Protein AF-A0A2D9CK78-F1 (afdb_monomer)

Foldseek 3Di:
DDDDDDDDDDDDDDDDDPPDDDDDDDDDPPPVVVVVVVVCVVVPDCVVVVVVVPPQPPPDPVSLLVLQCVLVVDPLLLLLLLLQAPHKAWLLLSCVLDVDDSVVSVVSLVSCVVSLQWDWDDDPPIIIIHGDPDGDPVSVVSSVVSVVPVCPDPSSVVSNVVSVLSVVDDSVVSVVCVVVVHDPPPVGDDPDPPPPPPPPPDDDD

pLDDT: mean 72.99, std 23.53, range [28.08, 97.06]

Sequence (205 aa):
MGNLVVCFGRIYHESIYRVSIYLDLHSNFYQTRIYFAWVWNRVGLNAIFLFRKMRNQSNSPIDRLTHISNALGDPNRVRLLAACLDQERCVCQLVALIDLSNASISKHLGQLRDAGLLQSRREGRWVHYAIPEQPEPIVAQSLAFVRAHAMRDELIMQDRATLTNIDAIDPNDLARMQREGCCPDLRCCPPRPTNTPTVSQGEQS

Radius of gyration: 27.14 Å; Cα contacts (8 Å, |Δi|>4): 140; chains: 1; bounding box: 50×63×99 Å

Solvent-accessible surface area (backbone atoms only — not comparable to full-atom values): 13054 Å² total; per-residue (Å²): 141,84,84,87,80,82,84,87,77,88,81,84,83,83,82,77,94,75,85,80,81,85,75,94,76,83,92,73,98,74,62,65,71,58,49,56,53,48,54,50,64,73,57,66,70,57,54,67,59,53,53,62,71,68,68,79,78,64,91,44,74,65,53,51,51,51,44,40,50,61,41,54,73,36,72,68,42,44,49,55,51,60,67,20,69,87,44,70,40,41,60,62,54,54,36,71,71,42,98,50,54,69,68,57,52,52,53,46,53,47,45,31,33,76,49,53,61,30,37,80,47,79,56,91,93,44,50,31,34,24,57,48,93,80,52,55,72,71,47,46,52,50,53,49,51,46,58,73,53,50,68,74,36,69,67,50,49,51,50,54,59,51,44,60,63,52,69,74,49,55,70,69,59,53,50,46,30,71,72,72,73,48,68,92,54,76,88,77,50,80,75,79,82,74,87,65,79,81,76,74,81,73,86,79,133

Nearest PDB structures (foldseek):
  4ooi-assembly1_A  TM=8.510E-01  e=5.601E-05  Vibrio cholerae O1 biovar El Tor str. N16961
  7p6f-assembly2_CCC-2  TM=8.467E-01  e=5.930E-05  Streptomyces griseus
  4k2e-assembly1_B  TM=8.365E-01  e=8.347E-05  Vibrio cholerae O1 biovar El Tor str. N16961
  6o8o-assembly2_D  TM=8.349E-01  e=1.110E-04  Rhodobacter capsulatus
  7p6f-assembly1_BBB  TM=8.071E-01  e=8.837E-05  Streptomyces griseus

Mean predicted aligned error: 16.05 Å

Structure (mmCIF, N/CA/C/O backbone):
data_AF-A0A2D9CK78-F1
#
_entry.id   AF-A0A2D9CK78-F1
#
loop_
_atom_site.group_PDB
_atom_site.id
_atom_site.type_symbol
_atom_site.label_atom_id
_atom_site.label_alt_id
_atom_site.label_comp_id
_atom_site.label_asym_id
_atom_site.label_entity_id
_atom_site.label_seq_id
_atom_site.pdbx_PDB_ins_code
_atom_site.Cartn_x
_atom_site.Cartn_y
_atom_site.Cartn_z
_atom_site.occupancy
_atom_site.B_iso_or_equiv
_atom_site.auth_seq_id
_atom_site.auth_comp_id
_atom_site.auth_asym_id
_atom_site.auth_atom_id
_atom_site.pdbx_PDB_model_num
ATOM 1 N N . MET A 1 1 ? 1.642 -13.788 65.549 1.00 44.69 1 MET A N 1
ATOM 2 C CA . MET A 1 1 ? 1.427 -12.326 65.565 1.00 44.69 1 MET A CA 1
ATOM 3 C C . MET A 1 1 ? 2.704 -11.664 65.085 1.00 44.69 1 MET A C 1
ATOM 5 O O . MET A 1 1 ? 3.743 -11.905 65.679 1.00 44.69 1 MET A O 1
ATOM 9 N N . GLY A 1 2 ? 2.637 -10.918 63.987 1.00 35.88 2 GLY A N 1
ATOM 10 C CA . GLY A 1 2 ? 3.780 -10.238 63.375 1.00 35.88 2 GLY A CA 1
ATOM 11 C C . GLY A 1 2 ? 3.332 -9.643 62.045 1.00 35.88 2 GLY A C 1
ATOM 12 O O . GLY A 1 2 ? 3.207 -10.362 61.062 1.00 35.88 2 GLY A O 1
ATOM 13 N N . ASN A 1 3 ? 2.957 -8.367 62.075 1.00 33.91 3 ASN A N 1
ATOM 14 C CA . ASN A 1 3 ? 2.240 -7.670 61.010 1.00 33.91 3 ASN A CA 1
ATOM 15 C C . ASN A 1 3 ? 3.120 -7.428 59.775 1.00 33.91 3 ASN A C 1
ATOM 17 O O . ASN A 1 3 ? 4.232 -6.915 59.890 1.00 33.91 3 ASN A O 1
ATOM 21 N N . LEU A 1 4 ? 2.581 -7.732 58.591 1.00 29.88 4 LEU A N 1
ATOM 22 C CA . LEU A 1 4 ? 3.125 -7.299 57.307 1.00 29.88 4 LEU A CA 1
ATOM 23 C C . LEU A 1 4 ? 2.781 -5.814 57.121 1.00 29.88 4 LEU A C 1
ATOM 25 O O . LEU A 1 4 ? 1.633 -5.464 56.853 1.00 29.88 4 LEU A O 1
ATOM 29 N N . VAL A 1 5 ? 3.763 -4.933 57.294 1.00 41.81 5 VAL A N 1
ATOM 30 C CA . VAL A 1 5 ? 3.620 -3.506 56.985 1.00 41.81 5 VAL A CA 1
ATOM 31 C C . VAL A 1 5 ? 4.052 -3.296 55.536 1.00 41.81 5 VAL A C 1
ATOM 33 O O . VAL A 1 5 ? 5.235 -3.389 55.220 1.00 41.81 5 VAL A O 1
ATOM 36 N N . VAL A 1 6 ? 3.095 -3.030 54.643 1.00 36.72 6 VAL A N 1
ATOM 37 C CA . VAL A 1 6 ? 3.366 -2.630 53.253 1.00 36.72 6 VAL A CA 1
ATOM 38 C C . VAL A 1 6 ? 3.256 -1.109 53.166 1.00 36.72 6 VAL A C 1
ATOM 40 O O . VAL A 1 6 ? 2.159 -0.559 53.118 1.00 36.72 6 VAL A O 1
ATOM 43 N N . CYS A 1 7 ? 4.395 -0.417 53.152 1.00 33.41 7 CYS A N 1
ATOM 44 C CA . CYS A 1 7 ? 4.444 1.018 52.877 1.00 33.41 7 CYS A CA 1
ATOM 45 C C . CYS A 1 7 ? 4.415 1.256 51.359 1.00 33.41 7 CYS A C 1
ATOM 47 O O . CYS A 1 7 ? 5.403 1.011 50.670 1.00 33.41 7 CYS A O 1
ATOM 49 N N . PHE A 1 8 ? 3.296 1.764 50.835 1.00 42.31 8 PHE A N 1
ATOM 50 C CA . PHE A 1 8 ? 3.224 2.318 49.479 1.00 42.31 8 PHE A CA 1
ATOM 51 C C . PHE A 1 8 ? 3.699 3.776 49.493 1.00 42.31 8 PHE A C 1
ATOM 53 O O . PHE A 1 8 ? 2.957 4.679 49.875 1.00 42.31 8 PHE A O 1
ATOM 60 N N . GLY A 1 9 ? 4.935 4.011 49.057 1.00 28.08 9 GLY A N 1
ATOM 61 C CA . GLY A 1 9 ? 5.433 5.347 48.736 1.00 28.08 9 GLY A CA 1
ATOM 62 C C . GLY A 1 9 ? 5.243 5.657 47.251 1.00 28.08 9 GLY A C 1
ATOM 63 O O . GLY A 1 9 ? 5.844 5.008 46.400 1.00 28.08 9 GLY A O 1
ATOM 64 N N . ARG A 1 10 ? 4.420 6.663 46.932 1.00 39.16 10 ARG A N 1
ATOM 65 C CA . ARG A 1 10 ? 4.485 7.401 45.657 1.00 39.16 10 ARG A CA 1
ATOM 66 C C . ARG A 1 10 ? 5.703 8.329 45.700 1.00 39.16 10 ARG A C 1
ATOM 68 O O . ARG A 1 10 ? 5.861 9.000 46.712 1.00 39.16 10 ARG A O 1
ATOM 75 N N . ILE A 1 11 ? 6.457 8.437 44.599 1.00 37.91 11 ILE A N 1
ATOM 76 C CA . ILE A 1 11 ? 6.886 9.688 43.922 1.00 37.91 11 ILE A CA 1
ATOM 77 C C . ILE A 1 11 ? 7.999 9.384 42.893 1.00 37.91 11 ILE A C 1
ATOM 79 O O . ILE A 1 11 ? 9.024 8.805 43.220 1.00 37.91 11 ILE A O 1
ATOM 83 N N . TYR A 1 12 ? 7.699 9.776 41.651 1.00 35.53 12 TYR A N 1
ATOM 84 C CA . TYR A 1 12 ? 8.508 10.345 40.563 1.00 35.53 12 TYR A CA 1
ATOM 85 C C . TYR A 1 12 ? 9.974 9.944 40.289 1.00 35.53 12 TYR A C 1
ATOM 87 O O . TYR A 1 12 ? 10.861 10.077 41.118 1.00 35.53 12 TYR A O 1
ATOM 95 N N . HIS A 1 13 ? 10.181 9.743 38.981 1.00 31.95 13 HIS A N 1
ATOM 96 C CA . HIS A 1 13 ? 11.375 10.028 38.180 1.00 31.95 13 HIS A CA 1
ATOM 97 C C . HIS A 1 13 ? 12.507 8.988 38.147 1.00 31.95 13 HIS A C 1
ATOM 99 O O . HIS A 1 13 ? 13.172 8.711 39.132 1.00 31.95 13 HIS A O 1
ATOM 105 N N . GLU A 1 14 ? 12.721 8.521 36.915 1.00 40.44 14 GLU A N 1
ATOM 106 C CA . GLU A 1 14 ? 13.899 7.886 36.326 1.00 40.44 14 GLU A CA 1
ATOM 107 C C . GLU A 1 14 ? 14.537 6.630 36.937 1.00 40.44 14 GLU A C 1
ATOM 109 O O . GLU A 1 14 ? 14.833 6.506 38.115 1.00 40.44 14 GLU A O 1
ATOM 114 N N . SER A 1 15 ? 14.914 5.764 35.992 1.00 37.00 15 SER A N 1
ATOM 115 C CA . SER A 1 15 ? 15.980 4.772 36.088 1.00 37.00 15 SER A CA 1
ATOM 116 C C . SER A 1 15 ? 15.666 3.436 36.772 1.00 37.00 15 SER A C 1
ATOM 118 O O . SER 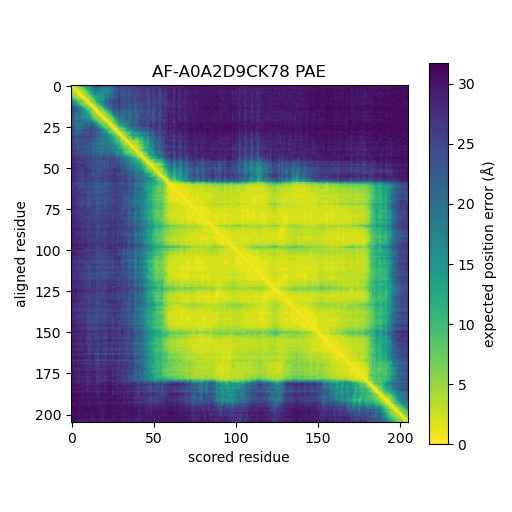A 1 15 ? 15.652 3.288 37.984 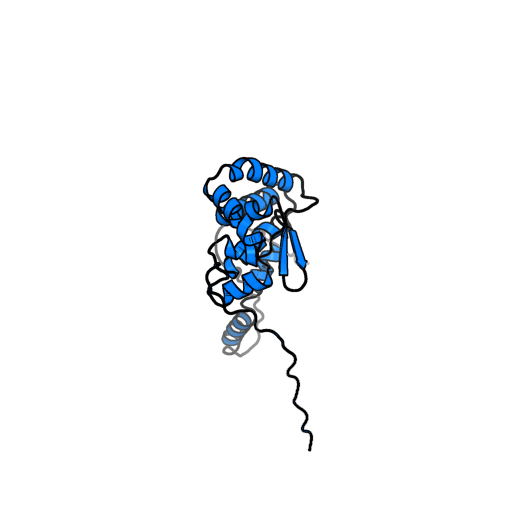1.00 37.00 15 SER A O 1
ATOM 120 N N . ILE A 1 16 ? 15.594 2.417 35.905 1.00 43.28 16 ILE A N 1
ATOM 121 C CA . ILE A 1 16 ? 16.167 1.078 36.106 1.00 43.28 16 ILE A CA 1
ATOM 122 C C . ILE A 1 16 ? 15.524 0.270 37.247 1.00 43.28 16 ILE A C 1
ATOM 124 O O . ILE A 1 16 ? 15.932 0.323 38.404 1.00 43.28 16 ILE A O 1
ATOM 128 N N . TYR A 1 17 ? 14.583 -0.607 36.884 1.00 37.78 17 TYR A N 1
ATOM 129 C CA . TYR A 1 17 ? 14.119 -1.693 37.749 1.00 37.78 17 TYR A CA 1
ATOM 130 C C . TYR A 1 17 ? 15.274 -2.660 38.057 1.00 37.78 17 TYR A C 1
ATOM 132 O O . TYR A 1 17 ? 15.515 -3.625 37.333 1.00 37.78 17 TYR A O 1
ATOM 140 N N . ARG A 1 18 ? 15.999 -2.406 39.148 1.00 39.84 18 ARG A N 1
ATOM 141 C CA . ARG A 1 18 ? 16.943 -3.343 39.758 1.00 39.84 18 ARG A CA 1
ATOM 142 C C . ARG A 1 18 ? 16.231 -4.041 40.916 1.00 39.84 18 ARG A C 1
ATOM 144 O O . ARG A 1 18 ? 16.306 -3.608 42.059 1.00 39.84 18 ARG A O 1
ATOM 151 N N . VAL A 1 19 ? 15.511 -5.119 40.614 1.00 35.38 19 VAL A N 1
ATOM 152 C CA . VAL A 1 19 ? 14.990 -6.029 41.643 1.00 35.38 19 VAL A CA 1
ATOM 153 C C . VAL A 1 19 ? 16.166 -6.880 42.129 1.00 35.38 19 VAL A C 1
ATOM 155 O O . VAL A 1 19 ? 16.512 -7.892 41.526 1.00 35.38 19 VAL A O 1
ATOM 158 N N . SER A 1 20 ? 16.841 -6.418 43.182 1.00 39.75 20 SER A N 1
ATOM 159 C CA . SER A 1 20 ? 17.871 -7.188 43.887 1.00 39.75 20 SER A CA 1
ATOM 160 C C . SER A 1 20 ? 17.192 -8.110 44.899 1.00 39.75 20 SER A C 1
ATOM 162 O O . SER A 1 20 ? 16.846 -7.685 45.996 1.00 39.75 20 SER A O 1
ATOM 164 N N . ILE A 1 21 ? 17.008 -9.378 44.529 1.00 40.50 21 ILE A N 1
ATOM 165 C CA . ILE A 1 21 ? 16.735 -10.456 45.486 1.00 40.50 21 ILE A CA 1
ATOM 166 C C . ILE A 1 21 ? 18.102 -10.932 45.986 1.00 40.50 21 ILE A C 1
ATOM 168 O O . ILE A 1 21 ? 18.854 -11.550 45.236 1.00 40.50 21 ILE A O 1
ATOM 172 N N . TYR A 1 22 ? 18.453 -10.582 47.225 1.00 41.72 22 TYR A N 1
ATOM 173 C CA . TYR A 1 22 ? 19.608 -11.148 47.920 1.00 41.72 22 TYR A CA 1
ATOM 174 C C . TYR A 1 22 ? 19.194 -12.484 48.543 1.00 41.72 22 TYR A C 1
ATOM 176 O O . TYR A 1 22 ? 18.374 -12.521 49.456 1.00 41.72 22 TYR A O 1
ATOM 184 N N . LEU A 1 23 ? 19.773 -13.571 48.043 1.00 36.69 23 LEU A N 1
ATOM 185 C CA . LEU A 1 23 ? 19.899 -14.833 48.761 1.00 36.69 23 LEU A CA 1
ATOM 186 C C . LEU A 1 23 ? 21.399 -15.110 48.861 1.00 36.69 23 LEU A C 1
ATOM 188 O O . LEU A 1 23 ? 22.060 -15.378 47.858 1.00 36.69 23 LEU A O 1
ATOM 192 N N . ASP A 1 24 ? 21.926 -14.947 50.071 1.00 37.41 24 ASP A N 1
ATOM 193 C CA . ASP A 1 24 ? 23.274 -15.356 50.448 1.00 37.41 24 ASP A CA 1
ATOM 194 C C . ASP A 1 24 ? 23.412 -16.872 50.297 1.00 37.41 24 ASP A C 1
ATOM 196 O O . ASP A 1 24 ? 22.644 -17.610 50.909 1.00 37.41 24 ASP A O 1
ATOM 200 N N . LEU A 1 25 ? 24.399 -17.322 49.515 1.00 38.19 25 LEU A N 1
ATOM 201 C CA . LEU A 1 25 ? 25.244 -18.487 49.811 1.00 38.19 25 LEU A CA 1
ATOM 202 C C . LEU A 1 25 ? 26.335 -18.653 48.736 1.00 38.19 25 LEU A C 1
ATOM 204 O O . LEU A 1 25 ? 26.071 -18.974 47.584 1.00 38.19 25 LEU A O 1
ATOM 208 N N . HIS A 1 26 ? 27.570 -18.413 49.178 1.00 40.50 26 HIS A N 1
ATOM 209 C CA . HIS A 1 26 ? 28.849 -18.970 48.727 1.00 40.50 26 HIS A CA 1
ATOM 210 C C . HIS A 1 26 ? 29.162 -19.132 47.217 1.00 40.50 26 HIS A C 1
ATOM 212 O O . HIS A 1 26 ? 28.724 -20.056 46.545 1.00 40.50 26 HIS A O 1
ATOM 218 N N . SER A 1 27 ? 30.164 -18.346 46.797 1.00 47.00 27 SER A N 1
ATOM 219 C CA . SER A 1 27 ? 31.264 -18.729 45.891 1.00 47.00 27 SER A CA 1
ATOM 220 C C . SER A 1 27 ? 30.942 -19.059 44.421 1.00 47.00 27 SER A C 1
ATOM 222 O O . SER A 1 27 ? 30.768 -20.217 44.060 1.00 47.00 27 SER A O 1
ATOM 224 N N . ASN A 1 28 ? 30.983 -18.041 43.545 1.00 38.78 28 ASN A N 1
ATOM 225 C CA . ASN A 1 28 ? 31.731 -18.055 42.267 1.00 38.78 28 ASN A CA 1
ATOM 226 C C . ASN A 1 28 ? 31.467 -16.771 41.455 1.00 38.78 28 ASN A C 1
ATOM 228 O O . ASN A 1 28 ? 30.535 -16.673 40.658 1.00 38.78 28 ASN A O 1
ATOM 232 N N . PHE A 1 29 ? 32.318 -15.762 41.647 1.00 50.78 29 PHE A N 1
ATOM 233 C CA . PHE A 1 29 ? 32.132 -14.392 41.147 1.00 50.78 29 PHE A CA 1
ATOM 234 C C . PHE A 1 29 ? 32.611 -14.152 39.693 1.00 50.78 29 PHE A C 1
ATOM 236 O O . PHE A 1 29 ? 32.761 -13.008 39.273 1.00 50.78 29 PHE A O 1
ATOM 243 N N . TYR A 1 30 ? 32.824 -15.201 38.886 1.00 48.62 30 TYR A N 1
ATOM 244 C CA . TYR A 1 30 ? 33.338 -15.059 37.507 1.00 48.62 30 TYR A CA 1
ATOM 245 C C . TYR A 1 30 ? 32.461 -15.677 36.403 1.00 48.62 30 TYR A C 1
ATOM 247 O O . TYR A 1 30 ? 32.689 -15.399 35.227 1.00 48.62 30 TYR A O 1
ATOM 255 N N . GLN A 1 31 ? 31.413 -16.442 36.736 1.00 43.75 31 GLN A N 1
ATOM 256 C CA . GLN A 1 31 ? 30.555 -17.100 35.733 1.00 43.75 31 GLN A CA 1
ATOM 257 C C . GLN A 1 31 ? 29.291 -16.311 35.343 1.00 43.75 31 GLN A C 1
ATOM 259 O O . GLN A 1 31 ? 28.743 -16.521 34.262 1.00 43.75 31 GLN A O 1
ATOM 264 N N . THR A 1 32 ? 28.843 -15.347 36.149 1.00 44.47 32 THR A N 1
ATOM 265 C CA . THR A 1 32 ? 27.569 -14.634 35.922 1.00 44.47 32 THR A CA 1
ATOM 266 C C . THR A 1 32 ? 27.640 -13.497 34.896 1.00 44.47 32 THR A C 1
ATOM 268 O O . THR A 1 32 ? 26.636 -13.207 34.246 1.00 44.47 32 THR A O 1
ATOM 271 N N . ARG A 1 33 ? 28.811 -12.882 34.661 1.00 46.44 33 ARG A N 1
ATOM 272 C CA . ARG A 1 33 ? 28.963 -11.797 33.660 1.00 46.44 33 ARG A CA 1
ATOM 273 C C . ARG A 1 33 ? 28.955 -12.292 32.212 1.00 46.44 33 ARG A C 1
ATOM 275 O O . ARG A 1 33 ? 28.469 -11.585 31.335 1.00 46.44 33 ARG A O 1
ATOM 282 N N . ILE A 1 34 ? 29.455 -13.501 31.964 1.00 51.28 34 ILE A N 1
ATOM 283 C CA . ILE A 1 34 ? 29.533 -14.080 30.613 1.00 51.28 34 ILE A CA 1
ATOM 284 C C . ILE A 1 34 ? 28.183 -14.700 30.224 1.00 51.28 34 ILE A C 1
ATOM 286 O O . ILE A 1 34 ? 27.747 -14.568 29.082 1.00 51.28 34 ILE A O 1
ATOM 290 N N . TYR A 1 35 ? 27.462 -15.282 31.189 1.00 48.75 35 TYR A N 1
ATOM 291 C CA . TYR A 1 35 ? 26.144 -15.868 30.944 1.00 48.75 35 TYR A CA 1
ATOM 292 C C . TYR A 1 35 ? 25.082 -14.813 30.605 1.00 48.75 35 TYR A C 1
ATOM 294 O O . TYR A 1 35 ? 24.294 -15.022 29.689 1.00 48.75 35 TYR A O 1
ATOM 302 N N . PHE A 1 36 ? 25.090 -13.645 31.257 1.00 45.78 36 PHE A N 1
ATOM 303 C CA . PHE A 1 36 ? 24.137 -12.572 30.935 1.00 45.78 36 PHE A CA 1
ATOM 304 C C . PHE A 1 36 ? 24.376 -11.968 29.541 1.00 45.78 36 PHE A C 1
ATOM 306 O O . PHE A 1 36 ? 23.416 -11.715 28.817 1.00 45.78 36 PHE A O 1
ATOM 313 N N . ALA A 1 37 ? 25.639 -11.811 29.123 1.00 50.69 37 ALA A N 1
ATOM 314 C CA . ALA A 1 37 ? 25.983 -11.370 27.770 1.00 50.69 37 ALA A CA 1
ATOM 315 C C . ALA A 1 37 ? 25.618 -12.421 26.705 1.00 50.69 37 ALA A C 1
ATOM 317 O O . ALA A 1 37 ? 25.104 -12.068 25.646 1.00 50.69 37 ALA A O 1
ATOM 318 N N . TRP A 1 38 ? 25.819 -13.713 26.987 1.00 46.38 38 TRP A N 1
ATOM 319 C CA . TRP A 1 38 ? 25.482 -14.801 26.064 1.00 46.38 38 TRP A CA 1
ATOM 320 C C . TRP A 1 38 ? 23.969 -15.034 25.944 1.00 46.38 38 TRP A C 1
ATOM 322 O O . TRP A 1 38 ? 23.465 -15.242 24.842 1.00 46.38 38 TRP A O 1
ATOM 332 N N . VAL A 1 39 ? 23.219 -14.919 27.044 1.00 50.81 39 VAL A N 1
ATOM 333 C CA . VAL A 1 39 ? 21.749 -15.001 27.033 1.00 50.81 39 VAL A CA 1
ATOM 334 C C . VAL A 1 39 ? 21.139 -13.807 26.293 1.00 50.81 39 VAL A C 1
ATOM 336 O O . VAL A 1 39 ? 20.226 -13.997 25.495 1.00 50.81 39 VAL A O 1
ATOM 339 N N . TRP A 1 40 ? 21.673 -12.591 26.446 1.00 41.75 40 TRP A N 1
ATOM 340 C CA . TRP A 1 40 ? 21.193 -11.446 25.660 1.00 41.75 40 TRP A CA 1
ATOM 341 C C . TRP A 1 40 ? 21.586 -11.515 24.176 1.00 41.75 40 TRP A C 1
ATOM 343 O O . TRP A 1 40 ? 20.790 -11.133 23.321 1.00 41.75 40 TRP A O 1
ATOM 353 N N . ASN A 1 41 ? 22.760 -12.065 23.844 1.00 42.69 41 ASN A N 1
ATOM 354 C CA . ASN A 1 41 ? 23.196 -12.248 22.453 1.00 42.69 41 ASN A CA 1
ATOM 355 C C . ASN A 1 41 ? 22.418 -13.381 21.743 1.00 42.69 41 ASN A C 1
ATOM 357 O O . ASN A 1 41 ? 22.146 -13.296 20.551 1.00 42.69 41 ASN A O 1
ATOM 361 N N . ARG A 1 42 ? 21.950 -14.404 22.477 1.00 44.91 42 ARG A N 1
ATOM 362 C CA . ARG A 1 42 ? 21.195 -15.541 21.911 1.00 44.91 42 ARG A CA 1
ATOM 363 C C . ARG A 1 42 ? 19.672 -15.342 21.851 1.00 44.91 42 ARG A C 1
ATOM 365 O O . ARG A 1 42 ? 18.996 -16.088 21.147 1.00 44.91 42 ARG A O 1
ATOM 372 N N . VAL A 1 43 ? 19.127 -14.332 22.537 1.00 48.72 43 VAL A N 1
ATOM 373 C CA . VAL A 1 43 ? 17.687 -13.971 22.504 1.00 48.72 43 VAL A CA 1
ATOM 374 C C . VAL A 1 43 ? 17.448 -12.613 21.798 1.00 48.72 43 VAL A C 1
ATOM 376 O O . VAL A 1 43 ? 16.312 -12.174 21.589 1.00 48.72 43 VAL A O 1
ATOM 379 N N . GLY A 1 44 ? 18.522 -11.953 21.357 1.00 53.09 44 GLY A N 1
ATOM 380 C CA . GLY A 1 44 ? 18.512 -10.661 20.676 1.00 53.09 44 GLY A CA 1
ATOM 381 C C . GLY A 1 44 ? 18.197 -10.761 19.185 1.00 53.09 44 GLY A C 1
ATOM 382 O O . GLY A 1 44 ? 19.094 -10.968 18.383 1.00 53.09 44 GLY A O 1
ATOM 383 N N . LEU A 1 45 ? 16.913 -10.604 18.839 1.00 48.06 45 LEU A N 1
ATOM 384 C CA . LEU A 1 45 ? 16.371 -9.959 17.616 1.00 48.06 45 LEU A CA 1
ATOM 385 C C . LEU A 1 45 ? 14.851 -10.172 17.512 1.00 48.06 45 LEU A C 1
ATOM 387 O O . LEU A 1 45 ? 14.142 -9.340 16.950 1.00 48.06 45 LEU A O 1
ATOM 391 N N . ASN A 1 46 ? 14.320 -11.221 18.148 1.00 44.22 46 ASN A N 1
ATOM 392 C CA . ASN A 1 46 ? 12.879 -11.481 18.175 1.00 44.22 46 ASN A CA 1
ATOM 393 C C . ASN A 1 46 ? 12.137 -10.717 19.278 1.00 44.22 46 ASN A C 1
ATOM 395 O O . ASN A 1 46 ? 10.941 -10.482 19.140 1.00 44.22 46 ASN A O 1
ATOM 399 N N . ALA A 1 47 ? 12.815 -10.273 20.343 1.00 42.09 47 ALA A N 1
ATOM 400 C CA . ALA A 1 47 ? 12.165 -9.590 21.464 1.00 42.09 47 ALA A CA 1
ATOM 401 C C . ALA A 1 47 ? 11.558 -8.227 21.077 1.00 42.09 47 ALA A C 1
ATOM 403 O O . ALA A 1 47 ? 10.459 -7.923 21.521 1.00 42.09 47 ALA A O 1
ATOM 404 N N . ILE A 1 48 ? 12.191 -7.445 20.189 1.00 49.88 48 ILE A N 1
ATOM 405 C CA . ILE A 1 48 ? 11.628 -6.173 19.677 1.00 49.88 48 ILE A CA 1
ATOM 406 C C . ILE A 1 48 ? 10.378 -6.435 18.820 1.00 49.88 48 ILE A C 1
ATOM 408 O O . ILE A 1 48 ? 9.387 -5.705 18.900 1.00 49.88 48 ILE A O 1
ATOM 412 N N . PHE A 1 49 ? 10.405 -7.501 18.017 1.00 41.97 49 PHE A N 1
ATOM 413 C CA . PHE A 1 49 ? 9.293 -7.894 17.153 1.00 41.97 49 PHE A CA 1
ATOM 414 C C . PHE A 1 49 ? 8.120 -8.480 17.962 1.00 41.97 49 PHE A C 1
ATOM 416 O O . PHE A 1 49 ? 6.961 -8.154 17.706 1.00 41.97 49 PHE A O 1
ATOM 423 N N . LEU A 1 50 ? 8.423 -9.256 19.006 1.00 39.34 50 LEU A N 1
ATOM 424 C CA . LEU A 1 50 ? 7.454 -9.789 19.965 1.00 39.34 50 LEU A CA 1
ATOM 425 C C . LEU A 1 50 ? 6.856 -8.687 20.856 1.00 39.34 50 LEU A C 1
ATOM 427 O O . LEU A 1 50 ? 5.650 -8.693 21.087 1.00 39.34 50 LEU A O 1
ATOM 431 N N . PHE A 1 51 ? 7.634 -7.678 21.267 1.00 40.81 51 PHE A N 1
ATOM 432 C CA . PHE A 1 51 ? 7.107 -6.540 22.035 1.00 40.81 51 PHE A CA 1
ATOM 433 C C . PHE A 1 51 ? 6.190 -5.631 21.209 1.00 40.81 51 PHE A C 1
ATOM 435 O O . PHE A 1 51 ? 5.260 -5.035 21.752 1.00 40.81 51 PHE A O 1
ATOM 442 N N . ARG A 1 52 ? 6.416 -5.515 19.891 1.00 49.03 52 ARG A N 1
ATOM 443 C CA . ARG A 1 52 ? 5.527 -4.739 19.010 1.00 49.03 52 ARG A CA 1
ATOM 444 C C . ARG A 1 52 ? 4.159 -5.401 18.851 1.00 49.03 52 ARG A C 1
ATOM 446 O O . ARG A 1 52 ? 3.156 -4.698 18.827 1.00 49.03 52 ARG A O 1
ATOM 453 N N . LYS A 1 53 ? 4.115 -6.736 18.823 1.00 42.59 53 LYS A N 1
ATOM 454 C CA . LYS A 1 53 ? 2.872 -7.510 18.699 1.00 42.59 53 LYS A CA 1
ATOM 455 C C . LYS A 1 53 ? 2.011 -7.496 19.973 1.00 42.59 53 LYS A C 1
ATOM 457 O O . LYS A 1 53 ? 0.803 -7.664 19.873 1.00 42.59 53 LYS A O 1
ATOM 462 N N . MET A 1 54 ? 2.599 -7.251 21.149 1.00 39.88 54 MET A N 1
ATOM 463 C CA . MET A 1 54 ? 1.877 -7.249 22.436 1.00 39.88 54 MET A CA 1
ATOM 464 C C . MET A 1 54 ? 1.361 -5.873 22.897 1.00 39.88 54 MET A C 1
ATOM 466 O O . MET A 1 54 ? 0.650 -5.807 23.893 1.00 39.88 54 MET A O 1
ATOM 470 N N . ARG A 1 55 ? 1.685 -4.767 22.208 1.00 47.94 55 ARG A N 1
ATOM 471 C CA . ARG A 1 55 ? 1.350 -3.404 22.677 1.00 47.94 55 ARG A CA 1
ATOM 472 C C . ARG A 1 55 ? 0.003 -2.834 22.223 1.00 47.94 55 ARG A C 1
ATOM 474 O O . ARG A 1 55 ? -0.312 -1.721 22.621 1.00 47.94 55 ARG A O 1
ATOM 481 N N . ASN A 1 56 ? -0.776 -3.546 21.413 1.00 55.31 56 ASN A N 1
ATOM 482 C CA . ASN A 1 56 ? -1.935 -2.954 20.732 1.00 55.31 56 ASN A CA 1
ATOM 483 C C . ASN A 1 56 ? -3.270 -3.628 21.085 1.00 55.31 56 ASN A C 1
ATOM 485 O O . ASN A 1 56 ? -4.077 -3.916 20.208 1.00 55.31 56 ASN A O 1
ATOM 489 N N . GLN A 1 57 ? -3.483 -3.910 22.374 1.00 53.03 57 GLN A N 1
ATOM 490 C CA . GLN A 1 57 ? -4.766 -4.407 22.893 1.00 53.03 57 GLN A CA 1
ATOM 491 C C . GLN A 1 57 ? -5.362 -3.508 23.981 1.00 53.03 57 GLN A C 1
ATOM 493 O O . GLN A 1 57 ? -5.998 -3.988 24.916 1.00 53.03 57 GLN A O 1
ATOM 498 N N . SER A 1 58 ? -5.195 -2.193 23.880 1.00 56.22 58 SER A N 1
ATOM 499 C CA . SER A 1 58 ? -6.155 -1.301 24.522 1.00 56.22 58 SER A CA 1
ATOM 500 C C . SER A 1 58 ? -7.272 -1.015 23.517 1.00 56.22 58 SER A C 1
ATOM 502 O O . SER A 1 58 ? -7.089 -0.323 22.521 1.00 56.22 58 SER A O 1
ATOM 504 N N . ASN A 1 59 ? -8.460 -1.566 23.775 1.00 67.50 59 ASN A N 1
ATOM 505 C CA . ASN A 1 59 ? -9.677 -1.316 22.990 1.00 67.50 59 ASN A CA 1
ATOM 506 C C . ASN A 1 59 ? -10.233 0.108 23.207 1.00 67.50 59 ASN A C 1
ATOM 508 O O . ASN A 1 59 ? -11.433 0.336 23.059 1.00 67.50 59 ASN A O 1
ATOM 512 N N . SER A 1 60 ? -9.399 1.068 23.623 1.00 86.19 60 SER A N 1
ATOM 513 C CA . SER A 1 60 ? -9.864 2.431 23.835 1.00 86.19 60 SER A CA 1
ATOM 514 C C . SER A 1 60 ? -10.036 3.127 22.475 1.00 86.19 60 SER A C 1
ATOM 516 O O . SER A 1 60 ? -9.194 2.966 21.583 1.00 86.19 60 SER A O 1
ATOM 518 N N . PRO A 1 61 ? -11.100 3.929 22.286 1.00 87.00 61 PRO A N 1
ATOM 519 C CA . PRO A 1 61 ? -11.288 4.689 21.051 1.00 87.00 61 PRO A CA 1
ATOM 520 C C . PRO A 1 61 ? -10.105 5.612 20.714 1.00 87.00 61 PRO A C 1
ATOM 522 O O . PRO A 1 61 ? -9.776 5.798 19.542 1.00 87.00 61 PRO A O 1
ATOM 525 N N . ILE A 1 62 ? -9.434 6.159 21.735 1.00 89.62 62 ILE A N 1
ATOM 526 C CA . ILE A 1 62 ? -8.290 7.070 21.578 1.00 89.62 62 ILE A CA 1
ATOM 527 C C . ILE A 1 62 ? -7.063 6.322 21.052 1.00 89.62 62 ILE A C 1
ATOM 529 O O . ILE A 1 62 ? -6.386 6.816 20.148 1.00 89.62 62 ILE A O 1
ATOM 533 N N . ASP A 1 63 ? -6.791 5.122 21.563 1.00 89.88 63 ASP A N 1
ATOM 534 C CA . ASP A 1 63 ? -5.658 4.318 21.097 1.00 89.88 63 ASP A CA 1
ATOM 535 C C . ASP A 1 63 ? -5.870 3.865 19.655 1.00 89.88 63 ASP A C 1
ATOM 537 O O . ASP A 1 63 ? -4.941 3.913 18.844 1.00 89.88 63 ASP A O 1
ATOM 541 N N . ARG A 1 64 ? -7.112 3.512 19.295 1.00 90.69 64 ARG A N 1
ATOM 542 C CA . ARG A 1 64 ? -7.458 3.145 17.919 1.00 90.69 64 ARG A CA 1
ATOM 543 C C . ARG A 1 64 ? -7.239 4.304 16.949 1.00 90.69 64 ARG A C 1
ATOM 545 O O . ARG A 1 64 ? -6.586 4.115 15.922 1.00 90.69 64 ARG A O 1
ATOM 552 N N . LEU A 1 65 ? -7.724 5.498 17.295 1.00 92.31 65 LEU A N 1
ATOM 553 C CA . LEU A 1 65 ? -7.501 6.712 16.508 1.00 92.31 65 LEU A CA 1
ATOM 554 C C . LEU A 1 65 ? -6.006 7.023 16.381 1.00 92.31 65 LEU A C 1
ATOM 556 O O . LEU A 1 65 ? -5.513 7.253 15.282 1.00 92.31 65 LEU A O 1
ATOM 560 N N . THR A 1 66 ? -5.271 6.970 17.491 1.00 93.50 66 THR A N 1
ATOM 561 C CA . THR A 1 66 ? -3.822 7.214 17.516 1.00 93.50 66 THR A CA 1
ATOM 562 C C . THR A 1 66 ? -3.083 6.236 16.608 1.00 93.50 66 THR A C 1
ATOM 564 O O . THR A 1 66 ? -2.189 6.627 15.859 1.00 93.50 66 THR A O 1
ATOM 567 N N . HIS A 1 67 ? -3.473 4.963 16.625 1.00 92.56 67 HIS A N 1
ATOM 568 C CA . HIS A 1 67 ? -2.849 3.940 15.801 1.00 92.56 67 HIS A CA 1
ATOM 569 C C . HIS A 1 67 ? -3.080 4.172 14.299 1.00 92.56 67 HIS A C 1
ATOM 571 O O . HIS A 1 67 ? -2.139 4.058 13.511 1.00 92.56 67 HIS A O 1
ATOM 577 N N . ILE A 1 68 ? -4.301 4.544 13.901 1.00 95.25 68 ILE A N 1
ATOM 578 C CA . ILE A 1 68 ? -4.630 4.883 12.507 1.00 95.25 68 ILE A CA 1
ATOM 579 C C . ILE A 1 68 ? -3.889 6.150 12.071 1.00 95.25 68 ILE A C 1
ATOM 581 O O . ILE A 1 68 ? -3.231 6.146 11.032 1.00 95.25 68 ILE A O 1
ATOM 585 N N . SER A 1 69 ? -3.917 7.206 12.884 1.00 95.12 69 SER A N 1
ATOM 586 C CA . SER A 1 69 ? -3.220 8.463 12.594 1.00 95.12 69 SER A CA 1
ATOM 587 C C . SER A 1 69 ? -1.713 8.257 12.440 1.00 95.12 69 SER A C 1
ATOM 589 O O . SER A 1 69 ? -1.114 8.755 11.490 1.00 95.12 69 SER A O 1
ATOM 591 N N . ASN A 1 70 ? -1.093 7.445 13.301 1.00 94.94 70 ASN A N 1
ATOM 592 C CA . ASN A 1 70 ? 0.321 7.087 13.172 1.00 94.94 70 ASN A CA 1
ATOM 593 C C . ASN A 1 70 ? 0.606 6.313 11.876 1.00 94.94 70 ASN A C 1
ATOM 595 O O . ASN A 1 70 ? 1.638 6.529 11.234 1.00 94.94 70 ASN A O 1
ATOM 599 N N . ALA A 1 71 ? -0.301 5.426 11.460 1.00 95.81 71 ALA A N 1
ATOM 600 C CA . ALA A 1 71 ? -0.176 4.714 10.193 1.00 95.81 71 ALA A CA 1
ATOM 601 C C . ALA A 1 71 ? -0.324 5.650 8.980 1.00 95.81 71 ALA A C 1
ATOM 603 O O . ALA A 1 71 ? 0.370 5.447 7.988 1.00 95.81 71 ALA A O 1
ATOM 604 N N . LEU A 1 72 ? -1.137 6.703 9.069 1.00 96.19 72 LEU A N 1
ATOM 605 C CA . LEU A 1 72 ? -1.316 7.696 8.002 1.00 96.19 72 LEU A CA 1
ATOM 606 C C . LEU A 1 72 ? -0.280 8.833 8.018 1.00 96.19 72 LEU A C 1
ATOM 608 O O . LEU A 1 72 ? -0.132 9.529 7.021 1.00 96.19 72 LEU A O 1
ATOM 612 N N . GLY A 1 73 ? 0.468 9.013 9.108 1.00 95.44 73 GLY A N 1
ATOM 613 C CA . GLY A 1 73 ? 1.432 10.108 9.290 1.00 95.44 73 GLY A CA 1
ATOM 614 C C . GLY A 1 73 ? 2.723 10.026 8.461 1.00 95.44 73 GLY A C 1
ATOM 615 O O . GLY A 1 73 ? 3.751 10.529 8.899 1.00 95.44 73 GLY A O 1
ATOM 616 N N . ASP A 1 74 ? 2.717 9.351 7.313 1.00 95.25 74 ASP A N 1
ATOM 617 C CA . ASP A 1 74 ? 3.874 9.233 6.419 1.00 95.25 74 ASP A CA 1
ATOM 618 C C . ASP A 1 74 ? 3.434 9.250 4.958 1.00 95.25 74 ASP A C 1
ATOM 620 O O . ASP A 1 74 ? 2.508 8.519 4.588 1.00 95.25 74 ASP A O 1
ATOM 624 N N . PRO A 1 75 ? 4.114 10.041 4.116 1.00 94.44 75 PRO A N 1
ATOM 625 C CA . PRO A 1 75 ? 3.700 10.242 2.736 1.00 94.44 75 PRO A CA 1
ATOM 626 C C . PRO A 1 75 ? 3.755 8.948 1.919 1.00 94.44 75 PRO A C 1
ATOM 628 O O . PRO A 1 75 ? 2.839 8.674 1.149 1.00 94.44 75 PRO A O 1
ATOM 631 N N . ASN A 1 76 ? 4.766 8.097 2.119 1.00 94.81 76 ASN A N 1
ATOM 632 C CA . ASN A 1 76 ? 4.876 6.837 1.385 1.00 94.81 76 ASN A CA 1
ATOM 633 C C . ASN A 1 76 ? 3.789 5.849 1.813 1.00 94.81 76 ASN A C 1
ATOM 635 O O . ASN A 1 76 ? 3.269 5.116 0.976 1.00 94.81 76 ASN A O 1
ATOM 639 N N . ARG A 1 77 ? 3.385 5.849 3.091 1.00 96.06 77 ARG A N 1
ATO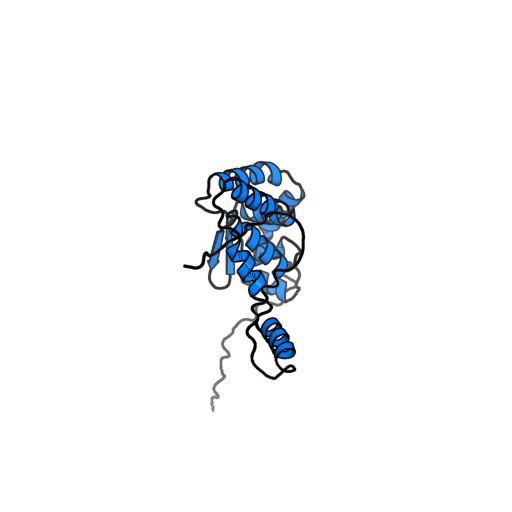M 640 C CA . ARG A 1 77 ? 2.243 5.038 3.549 1.00 96.06 77 ARG A CA 1
ATOM 641 C C . ARG A 1 77 ? 0.927 5.497 2.932 1.00 96.06 77 ARG A C 1
ATOM 643 O O . ARG A 1 77 ? 0.138 4.648 2.528 1.00 96.06 77 ARG A O 1
ATOM 650 N N . VAL A 1 78 ? 0.710 6.805 2.807 1.00 96.00 78 VAL A N 1
ATOM 651 C CA . VAL A 1 78 ? -0.478 7.345 2.126 1.00 96.00 78 VAL A CA 1
ATOM 652 C C . VAL A 1 78 ? -0.462 6.994 0.637 1.00 96.00 78 VAL A C 1
ATOM 654 O O . VAL A 1 78 ? -1.486 6.553 0.126 1.00 96.00 78 VAL A O 1
ATOM 657 N N . ARG A 1 79 ? 0.692 7.085 -0.038 1.00 95.38 79 ARG A N 1
ATOM 658 C CA . ARG A 1 79 ? 0.854 6.658 -1.442 1.00 95.38 79 ARG A CA 1
ATOM 659 C C . ARG A 1 79 ? 0.557 5.168 -1.634 1.00 95.38 79 ARG A C 1
ATOM 661 O O . ARG A 1 79 ? -0.235 4.812 -2.501 1.00 95.38 79 ARG A O 1
ATOM 668 N N . LEU A 1 80 ? 1.116 4.300 -0.785 1.00 96.12 80 LEU A N 1
ATOM 669 C CA . LEU A 1 80 ? 0.837 2.855 -0.801 1.00 96.12 80 LEU A CA 1
ATOM 670 C C . LEU A 1 80 ? -0.641 2.551 -0.559 1.00 96.12 80 LEU A C 1
ATOM 672 O O . LEU A 1 80 ? -1.219 1.704 -1.232 1.00 96.12 80 LEU A O 1
ATOM 676 N N . LEU A 1 81 ? -1.258 3.239 0.402 1.00 96.56 81 LEU A N 1
ATOM 677 C CA . LEU A 1 81 ? -2.678 3.079 0.677 1.00 96.56 81 LEU A CA 1
ATOM 678 C C . LEU A 1 81 ? -3.518 3.523 -0.526 1.00 96.56 81 LEU A C 1
ATOM 680 O O . LEU A 1 81 ? -4.435 2.808 -0.919 1.00 96.56 81 LEU A O 1
ATOM 684 N N . ALA A 1 82 ? -3.173 4.659 -1.138 1.00 95.38 82 ALA A N 1
ATOM 685 C CA . ALA A 1 82 ? -3.851 5.185 -2.315 1.00 95.38 82 ALA A CA 1
ATOM 686 C C . ALA A 1 82 ? -3.724 4.261 -3.536 1.00 95.38 82 ALA A C 1
ATOM 688 O O . ALA A 1 82 ? -4.687 4.125 -4.291 1.00 95.38 82 ALA A O 1
ATOM 689 N N . ALA A 1 83 ? -2.584 3.584 -3.692 1.00 94.81 83 ALA A N 1
ATOM 690 C CA . ALA A 1 83 ? -2.367 2.574 -4.724 1.00 94.81 83 ALA A CA 1
ATOM 691 C C . ALA A 1 83 ? -3.301 1.358 -4.580 1.00 94.81 83 ALA A C 1
ATOM 693 O O . ALA A 1 83 ? -3.715 0.783 -5.582 1.00 94.81 83 ALA A O 1
ATOM 694 N N . CYS A 1 84 ? -3.668 0.994 -3.348 1.00 95.62 84 CYS A N 1
ATOM 695 C CA . CYS A 1 84 ? -4.537 -0.149 -3.055 1.00 95.62 84 CYS A CA 1
ATOM 696 C C . CYS A 1 84 ? -6.030 0.209 -2.944 1.00 95.62 84 CYS A C 1
ATOM 698 O O . CYS A 1 84 ? -6.839 -0.681 -2.689 1.00 95.62 84 CYS A O 1
ATOM 700 N N . LEU A 1 85 ? -6.419 1.487 -3.080 1.00 93.00 85 LEU A N 1
ATOM 701 C CA . LEU A 1 85 ? -7.804 1.925 -2.839 1.00 93.00 85 LEU A CA 1
ATOM 702 C C . LEU A 1 85 ? -8.818 1.337 -3.829 1.00 93.00 85 LEU A C 1
ATOM 704 O O . LEU A 1 85 ? -9.975 1.155 -3.450 1.00 93.00 85 LEU A O 1
ATOM 708 N N . ASP A 1 86 ? -8.407 1.082 -5.070 1.00 86.56 86 ASP A N 1
ATOM 709 C CA . ASP A 1 86 ? -9.316 0.653 -6.143 1.00 86.56 86 ASP A CA 1
ATOM 710 C C . ASP A 1 86 ? -9.152 -0.820 -6.518 1.00 86.56 86 ASP A C 1
ATOM 712 O O . ASP A 1 86 ? -10.064 -1.418 -7.083 1.00 86.56 86 ASP A O 1
ATOM 716 N N . GLN A 1 87 ? -7.995 -1.408 -6.220 1.00 91.19 87 GLN A N 1
ATOM 717 C CA . GLN A 1 87 ? -7.682 -2.789 -6.565 1.00 91.19 87 GLN A CA 1
ATOM 718 C C . GLN A 1 87 ? -6.619 -3.363 -5.631 1.00 91.19 87 GLN A C 1
ATOM 720 O O . GLN A 1 87 ? -5.793 -2.635 -5.077 1.00 91.19 87 GLN A O 1
ATOM 725 N N . GLU A 1 88 ? -6.647 -4.684 -5.460 1.00 94.56 88 GLU A N 1
ATOM 726 C CA . GLU A 1 88 ? -5.620 -5.380 -4.695 1.00 94.56 88 GLU A CA 1
ATOM 727 C C . GLU A 1 88 ? -4.295 -5.408 -5.463 1.00 94.56 88 GLU A C 1
ATOM 729 O O . GLU A 1 88 ? -4.284 -5.608 -6.675 1.00 94.56 88 GLU A O 1
ATOM 734 N N . ARG A 1 89 ? -3.168 -5.233 -4.765 1.00 94.94 89 ARG A N 1
ATOM 735 C CA . ARG A 1 89 ? -1.837 -5.167 -5.390 1.00 94.94 89 ARG A CA 1
ATOM 736 C C . ARG A 1 89 ? -0.815 -6.049 -4.708 1.00 94.94 89 ARG A C 1
ATOM 738 O O . ARG A 1 89 ? -0.787 -6.149 -3.480 1.00 94.94 89 ARG A O 1
ATOM 745 N N . CYS A 1 90 ? 0.056 -6.674 -5.499 1.00 94.06 90 CYS A N 1
ATOM 746 C CA . CYS A 1 90 ? 1.183 -7.426 -4.966 1.00 94.06 90 CYS A CA 1
ATOM 747 C C . CYS A 1 90 ? 2.256 -6.486 -4.410 1.00 94.06 90 CYS A C 1
ATOM 749 O O . CYS A 1 90 ? 2.442 -5.361 -4.876 1.00 94.06 90 CYS A O 1
ATOM 751 N N . VAL A 1 91 ? 3.051 -6.995 -3.466 1.00 92.69 91 VAL A N 1
ATOM 752 C CA . VAL A 1 91 ? 4.245 -6.284 -2.971 1.00 92.69 91 VAL A CA 1
ATOM 753 C C . VAL A 1 91 ? 5.171 -5.877 -4.12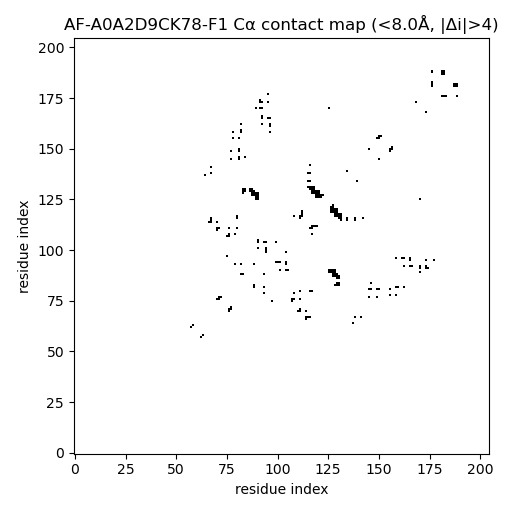3 1.00 92.69 91 VAL A C 1
ATOM 755 O O . VAL A 1 91 ? 5.684 -4.765 -4.124 1.00 92.69 91 VAL A O 1
ATOM 758 N N . CYS A 1 92 ? 5.332 -6.741 -5.129 1.00 91.00 92 CYS A N 1
ATOM 759 C CA . CYS A 1 92 ? 6.141 -6.470 -6.315 1.00 91.00 92 CYS A CA 1
ATOM 760 C C . CYS A 1 92 ? 5.712 -5.203 -7.074 1.00 91.00 92 CYS A C 1
ATOM 762 O O . CYS A 1 92 ? 6.562 -4.388 -7.421 1.00 91.00 92 CYS A O 1
ATOM 764 N N . GLN A 1 93 ? 4.410 -5.007 -7.285 1.00 93.31 93 GLN A N 1
ATOM 765 C CA . GLN A 1 93 ? 3.843 -3.844 -7.973 1.00 93.31 93 GLN A CA 1
ATOM 766 C C . GLN A 1 93 ? 4.062 -2.570 -7.160 1.00 93.31 93 GLN A C 1
ATOM 768 O O . GLN A 1 93 ? 4.451 -1.542 -7.702 1.00 93.31 93 GLN A O 1
ATOM 773 N N . LEU A 1 94 ? 3.890 -2.652 -5.841 1.00 93.75 94 LEU A N 1
ATOM 774 C CA . LEU A 1 94 ? 4.082 -1.520 -4.936 1.00 93.75 94 LEU A CA 1
ATOM 775 C C . LEU A 1 94 ? 5.554 -1.092 -4.825 1.00 93.75 94 LEU A C 1
ATOM 777 O O . LEU A 1 94 ? 5.837 0.093 -4.690 1.00 93.75 94 LEU A O 1
ATOM 781 N N . VAL A 1 95 ? 6.484 -2.044 -4.922 1.00 91.56 95 VAL A N 1
ATOM 782 C CA . VAL A 1 95 ? 7.932 -1.780 -4.994 1.00 91.56 95 VAL A CA 1
ATOM 783 C C . VAL A 1 95 ? 8.323 -1.188 -6.347 1.00 91.56 95 VAL A C 1
ATOM 785 O O . VAL A 1 95 ? 9.212 -0.355 -6.415 1.00 91.56 95 VAL A O 1
ATOM 788 N N . ALA A 1 96 ? 7.672 -1.602 -7.436 1.00 89.50 96 ALA A N 1
ATOM 789 C CA . ALA A 1 96 ? 7.904 -0.994 -8.745 1.00 89.50 96 ALA A CA 1
ATOM 790 C C . ALA A 1 96 ? 7.359 0.442 -8.820 1.00 89.50 96 ALA A C 1
ATOM 792 O O . ALA A 1 96 ? 7.908 1.269 -9.538 1.00 89.50 96 ALA A O 1
ATOM 793 N N . LEU A 1 97 ? 6.283 0.729 -8.084 1.00 90.81 97 LEU A N 1
ATOM 794 C CA . LEU A 1 97 ? 5.691 2.060 -8.003 1.00 90.81 97 LEU A CA 1
ATOM 795 C C . LEU A 1 97 ? 6.547 3.025 -7.185 1.00 90.81 97 LEU A C 1
ATOM 797 O O . LEU A 1 97 ? 6.790 4.160 -7.585 1.00 90.81 97 LEU A O 1
ATOM 801 N N . ILE A 1 98 ? 6.929 2.586 -5.990 1.00 87.75 98 ILE A N 1
ATOM 802 C CA . ILE A 1 98 ? 7.643 3.411 -5.031 1.00 87.75 98 ILE A CA 1
ATOM 803 C C . ILE A 1 98 ? 9.078 2.919 -5.003 1.00 87.75 98 ILE A C 1
ATOM 805 O O . ILE A 1 98 ? 9.319 1.804 -4.553 1.00 87.75 98 ILE A O 1
ATOM 809 N N . ASP A 1 99 ? 10.005 3.778 -5.427 1.00 80.12 99 ASP A N 1
ATOM 810 C CA . ASP A 1 99 ? 11.451 3.525 -5.494 1.00 80.12 99 ASP A CA 1
ATOM 811 C C . ASP A 1 99 ? 12.090 3.394 -4.094 1.00 80.12 99 ASP A C 1
ATOM 813 O O . ASP A 1 99 ? 12.890 4.202 -3.625 1.00 80.12 99 ASP A O 1
ATOM 817 N N . LEU A 1 100 ? 11.644 2.382 -3.356 1.00 86.62 100 LEU A N 1
ATOM 818 C CA . LEU A 1 100 ? 12.080 2.011 -2.024 1.00 86.62 100 LEU A CA 1
ATOM 819 C C . LEU A 1 100 ? 12.381 0.518 -1.996 1.00 86.62 100 LEU A C 1
ATOM 821 O O . LEU A 1 100 ? 11.792 -0.295 -2.706 1.00 86.62 100 LEU A O 1
ATOM 825 N N . SER A 1 101 ? 13.269 0.131 -1.081 1.00 87.06 101 SER A N 1
ATOM 826 C CA . SER A 1 101 ? 13.612 -1.278 -0.909 1.00 87.06 101 SER A CA 1
ATOM 827 C C . SER A 1 101 ? 12.394 -2.140 -0.539 1.00 87.06 101 SER A C 1
ATOM 829 O O . SER A 1 101 ? 11.506 -1.716 0.211 1.00 87.06 101 SER A O 1
ATOM 831 N N . ASN A 1 102 ? 12.422 -3.410 -0.957 1.00 85.88 102 ASN A N 1
ATOM 832 C CA . ASN A 1 102 ? 11.443 -4.433 -0.565 1.00 85.88 102 ASN A CA 1
ATOM 833 C C . ASN A 1 102 ? 11.207 -4.494 0.958 1.00 85.88 102 ASN A C 1
ATOM 835 O O . ASN A 1 102 ? 10.077 -4.690 1.415 1.00 85.88 102 ASN A O 1
ATOM 839 N N . ALA A 1 103 ? 12.264 -4.307 1.757 1.00 88.88 103 ALA A N 1
ATOM 840 C CA . ALA A 1 103 ? 12.185 -4.317 3.216 1.00 88.88 103 ALA A CA 1
ATOM 841 C C . ALA A 1 103 ? 11.423 -3.097 3.763 1.00 88.88 103 ALA A C 1
ATOM 843 O O . ALA A 1 103 ? 10.587 -3.242 4.660 1.00 88.88 103 ALA A O 1
ATOM 844 N N . SER A 1 104 ? 11.669 -1.910 3.200 1.00 90.56 104 SER A N 1
ATOM 845 C CA . SER A 1 104 ? 10.969 -0.674 3.567 1.00 90.56 104 SER A CA 1
ATOM 846 C C . SER A 1 104 ? 9.480 -0.760 3.232 1.00 90.56 104 SER A C 1
ATOM 848 O O . SER A 1 104 ? 8.643 -0.518 4.103 1.00 90.56 104 SER A O 1
ATOM 850 N N . ILE A 1 105 ? 9.143 -1.195 2.012 1.00 93.62 105 ILE A N 1
ATOM 851 C CA . ILE A 1 105 ? 7.752 -1.370 1.568 1.00 93.62 105 ILE A CA 1
ATOM 852 C C . ILE A 1 105 ? 7.027 -2.371 2.472 1.00 93.62 105 ILE A C 1
ATOM 854 O O . ILE A 1 105 ? 5.968 -2.064 3.015 1.00 93.62 105 ILE A O 1
ATOM 858 N N . SER A 1 106 ? 7.631 -3.533 2.732 1.00 91.88 106 SER A N 1
ATOM 859 C CA . SER A 1 106 ? 7.039 -4.553 3.610 1.00 91.88 106 SER A CA 1
ATOM 860 C C . SER A 1 106 ? 6.783 -4.028 5.027 1.00 91.88 106 SER A C 1
ATOM 862 O O . SER A 1 106 ? 5.759 -4.342 5.637 1.00 91.88 106 SER A O 1
ATOM 864 N N . LYS A 1 107 ? 7.684 -3.190 5.560 1.00 93.19 107 LYS A N 1
ATOM 865 C CA . LYS A 1 107 ? 7.507 -2.545 6.868 1.00 93.19 107 LYS A CA 1
ATOM 866 C C . LYS A 1 107 ? 6.330 -1.566 6.863 1.00 93.19 107 LYS A C 1
ATOM 868 O O . LYS A 1 107 ? 5.548 -1.574 7.815 1.00 93.19 107 LYS A O 1
ATOM 873 N N . HIS A 1 108 ? 6.196 -0.751 5.819 1.00 95.50 108 HIS A N 1
ATOM 874 C CA . HIS A 1 108 ? 5.082 0.184 5.658 1.00 95.50 108 HIS A CA 1
ATOM 875 C C . HIS A 1 108 ? 3.738 -0.537 5.515 1.00 95.50 108 HIS A C 1
ATOM 877 O O . HIS A 1 108 ? 2.788 -0.207 6.223 1.00 95.50 108 HIS A O 1
ATOM 883 N N . LEU A 1 109 ? 3.678 -1.580 4.685 1.00 96.00 109 LEU A N 1
ATOM 884 C CA . LEU A 1 109 ? 2.486 -2.412 4.514 1.00 96.00 109 LEU A CA 1
ATOM 885 C C . LEU A 1 109 ? 2.106 -3.146 5.799 1.00 96.00 109 LEU A C 1
ATOM 887 O O . LEU A 1 109 ? 0.928 -3.246 6.131 1.00 96.00 109 LEU A O 1
ATOM 891 N N . GLY A 1 110 ? 3.099 -3.605 6.565 1.00 94.44 110 GLY A N 1
ATOM 892 C CA . GLY A 1 110 ? 2.884 -4.146 7.903 1.00 94.44 110 GLY A CA 1
ATOM 893 C C . GLY A 1 110 ? 2.201 -3.135 8.824 1.00 94.44 110 GLY A C 1
ATOM 894 O O . GLY A 1 110 ? 1.202 -3.472 9.439 1.00 94.44 110 GLY A O 1
ATOM 895 N N . GLN A 1 111 ? 2.672 -1.884 8.868 1.00 94.31 111 GLN A N 1
ATOM 896 C CA . GLN A 1 111 ? 2.064 -0.832 9.698 1.00 94.31 111 GLN A CA 1
ATOM 897 C C . GLN A 1 111 ? 0.623 -0.501 9.281 1.00 94.31 111 GLN A C 1
ATOM 899 O O . GLN A 1 111 ? -0.238 -0.356 10.145 1.00 94.31 111 GLN A O 1
ATOM 904 N N . LEU A 1 112 ? 0.350 -0.416 7.976 1.00 96.31 112 LEU A N 1
ATOM 905 C CA . LEU A 1 112 ? -1.000 -0.180 7.452 1.00 96.31 112 LEU A CA 1
ATOM 906 C C . LEU A 1 112 ? -1.949 -1.343 7.778 1.00 96.31 112 LEU A C 1
ATOM 908 O O . LEU A 1 112 ? -3.081 -1.119 8.206 1.00 96.31 112 LEU A O 1
ATOM 912 N N . ARG A 1 113 ? -1.472 -2.585 7.639 1.00 95.25 113 ARG A N 1
ATOM 913 C CA . ARG A 1 113 ? -2.231 -3.791 7.993 1.00 95.25 113 ARG A CA 1
ATOM 914 C C . ARG A 1 113 ? -2.486 -3.882 9.492 1.00 95.25 113 ARG A C 1
ATOM 916 O O . ARG A 1 113 ? -3.605 -4.158 9.905 1.00 95.25 113 ARG A O 1
ATOM 923 N N . ASP A 1 114 ? -1.474 -3.622 10.314 1.00 92.06 114 ASP A N 1
ATOM 924 C CA . ASP A 1 114 ? -1.605 -3.648 11.774 1.00 92.06 114 ASP A CA 1
ATOM 925 C C . ASP A 1 114 ? -2.612 -2.575 12.254 1.00 92.06 114 ASP A C 1
ATOM 927 O O . ASP A 1 114 ? -3.254 -2.739 13.291 1.00 92.06 114 ASP A O 1
ATOM 931 N N . ALA A 1 115 ? -2.796 -1.490 11.486 1.00 93.62 115 ALA A N 1
ATOM 932 C CA . ALA A 1 115 ? -3.821 -0.471 11.724 1.00 93.62 115 ALA A CA 1
ATOM 933 C C . ALA A 1 115 ? -5.212 -0.820 11.176 1.00 93.62 115 ALA A C 1
ATOM 935 O O . ALA A 1 115 ? -6.153 -0.066 11.406 1.00 93.62 115 ALA A O 1
ATOM 936 N N . GLY A 1 116 ? -5.356 -1.947 10.479 1.00 94.06 116 GLY A N 1
ATOM 937 C CA . GLY A 1 116 ? -6.604 -2.370 9.849 1.00 94.06 116 GLY A CA 1
ATOM 938 C C . GLY A 1 116 ? -6.949 -1.620 8.560 1.00 94.06 116 GLY A C 1
ATOM 939 O O . GLY A 1 116 ? -8.030 -1.828 8.029 1.00 94.06 116 GLY A O 1
ATOM 940 N N . LEU A 1 117 ? -6.056 -0.767 8.041 1.00 96.06 117 LEU A N 1
ATOM 941 C CA . LEU A 1 117 ? -6.278 -0.016 6.796 1.00 96.06 117 LEU A CA 1
ATOM 942 C C . LEU A 1 117 ? -6.114 -0.893 5.547 1.00 96.06 117 LEU A C 1
ATOM 944 O O . LEU A 1 117 ? -6.666 -0.574 4.498 1.00 96.06 117 LEU A O 1
ATOM 948 N N . LEU A 1 118 ? -5.358 -1.988 5.662 1.00 97.06 118 LEU A N 1
ATOM 949 C CA . LEU A 1 118 ? -5.163 -2.981 4.610 1.00 97.06 118 LEU A CA 1
ATOM 950 C C . LEU A 1 118 ? -5.384 -4.393 5.149 1.00 97.06 118 LEU A C 1
ATOM 952 O O . LEU A 1 118 ? -5.025 -4.704 6.285 1.00 97.06 118 LEU A O 1
ATOM 956 N N . GLN A 1 119 ? -5.880 -5.269 4.286 1.00 95.12 119 GLN A N 1
ATOM 957 C CA . GLN A 1 119 ? -5.862 -6.715 4.465 1.00 95.12 119 GLN A CA 1
ATOM 958 C C . GLN A 1 119 ? -4.832 -7.346 3.530 1.00 95.12 119 GLN A C 1
ATOM 960 O O . GLN A 1 119 ? -4.498 -6.776 2.493 1.00 95.12 119 GLN A O 1
ATOM 965 N N . SER A 1 120 ? -4.315 -8.518 3.901 1.00 94.31 120 SER A N 1
ATOM 966 C CA . SER A 1 120 ? -3.359 -9.262 3.079 1.00 94.31 120 SER A CA 1
ATOM 967 C C . SER A 1 120 ? -3.911 -10.627 2.693 1.00 94.31 120 SER A C 1
ATOM 969 O O . SER A 1 120 ? -4.319 -11.385 3.574 1.00 94.31 120 SER A O 1
ATOM 971 N N . ARG A 1 121 ? -3.835 -10.971 1.409 1.00 94.06 121 ARG A N 1
ATOM 972 C CA . ARG A 1 121 ? -4.195 -12.276 0.847 1.00 94.06 121 ARG A CA 1
ATOM 973 C C . ARG A 1 121 ? -2.949 -12.921 0.252 1.00 94.06 121 ARG A C 1
ATOM 975 O O . ARG A 1 121 ? -2.148 -12.249 -0.391 1.00 94.06 121 ARG A O 1
ATOM 982 N N . ARG A 1 122 ? -2.749 -14.218 0.480 1.00 93.38 122 ARG A N 1
ATOM 983 C CA . ARG A 1 122 ? -1.635 -14.957 -0.125 1.00 93.38 122 ARG A CA 1
ATOM 984 C C . ARG A 1 122 ? -2.139 -15.748 -1.322 1.00 93.38 122 ARG A C 1
ATOM 986 O O . ARG A 1 122 ? -3.067 -16.536 -1.180 1.00 93.38 122 ARG A O 1
ATOM 993 N N . GLU A 1 123 ? -1.479 -15.575 -2.458 1.00 91.25 123 GLU A N 1
ATOM 994 C CA . GLU A 1 123 ? -1.751 -16.308 -3.690 1.00 91.25 123 GLU A CA 1
ATOM 995 C C . GLU A 1 123 ? -0.451 -16.939 -4.197 1.00 91.25 123 GLU A C 1
ATOM 997 O O . GLU A 1 123 ? 0.469 -16.270 -4.670 1.00 91.25 123 GLU A O 1
ATOM 1002 N N . GLY A 1 124 ? -0.324 -18.253 -3.991 1.00 91.31 124 GLY A N 1
ATOM 1003 C CA . GLY A 1 124 ? 0.914 -18.986 -4.247 1.00 91.31 124 GLY A CA 1
ATOM 1004 C C . GLY A 1 124 ? 2.107 -18.409 -3.471 1.00 91.31 124 GLY A C 1
ATOM 1005 O O . GLY A 1 124 ? 2.177 -18.469 -2.234 1.00 91.31 124 GLY A O 1
ATOM 1006 N N . ARG A 1 125 ? 3.075 -17.856 -4.212 1.00 89.56 125 ARG A N 1
ATOM 1007 C CA . ARG A 1 125 ? 4.273 -17.207 -3.651 1.00 89.56 125 ARG A CA 1
ATOM 1008 C C . ARG A 1 125 ? 4.094 -15.712 -3.366 1.00 89.56 125 ARG A C 1
ATOM 1010 O O . ARG A 1 125 ? 4.973 -15.129 -2.736 1.00 89.56 125 ARG A O 1
ATOM 1017 N N . TRP A 1 126 ? 3.006 -15.102 -3.833 1.00 91.75 126 TRP A N 1
ATOM 1018 C CA . TRP A 1 126 ? 2.772 -13.663 -3.760 1.00 91.75 126 TRP A CA 1
ATOM 1019 C C . TRP A 1 126 ? 1.855 -13.306 -2.594 1.00 91.75 126 TRP A C 1
ATOM 1021 O O . TRP A 1 126 ? 0.993 -14.085 -2.182 1.00 91.75 126 TRP A O 1
ATOM 1031 N N . VAL A 1 127 ? 2.060 -12.110 -2.046 1.00 93.25 127 VAL A N 1
ATOM 1032 C CA . VAL A 1 127 ? 1.171 -11.508 -1.052 1.00 93.25 127 VAL A CA 1
ATOM 1033 C C . VAL A 1 127 ? 0.577 -10.257 -1.675 1.00 93.25 127 VAL A C 1
ATOM 1035 O O . VAL A 1 127 ? 1.315 -9.371 -2.111 1.00 93.25 127 VAL A O 1
ATOM 1038 N N . HIS A 1 128 ? -0.747 -10.221 -1.712 1.00 94.94 128 HIS A N 1
ATOM 1039 C CA . HIS A 1 128 ? -1.555 -9.129 -2.223 1.00 94.94 128 HIS A CA 1
ATOM 1040 C C . HIS A 1 128 ? -2.133 -8.343 -1.055 1.00 94.94 128 HIS A C 1
ATOM 1042 O O . HIS A 1 128 ? -2.489 -8.922 -0.026 1.00 94.94 128 HIS A O 1
ATOM 1048 N N . TYR A 1 129 ? -2.203 -7.028 -1.211 1.00 96.56 129 TYR A N 1
ATOM 1049 C CA . TYR A 1 129 ? -2.787 -6.112 -0.247 1.00 96.56 129 TYR A CA 1
ATOM 1050 C C . TYR A 1 129 ? -3.999 -5.431 -0.858 1.00 96.56 129 TYR A C 1
ATOM 1052 O O . TYR A 1 129 ? -3.934 -4.953 -1.985 1.00 96.56 129 TYR A O 1
ATOM 1060 N N . ALA A 1 130 ? -5.081 -5.368 -0.094 1.00 96.69 130 ALA A N 1
ATOM 1061 C CA . ALA A 1 130 ? -6.340 -4.767 -0.509 1.00 96.69 130 ALA A CA 1
ATOM 1062 C C . ALA A 1 130 ? -6.937 -3.946 0.633 1.00 96.69 130 ALA A C 1
ATOM 1064 O O . ALA A 1 130 ? -6.562 -4.120 1.797 1.00 96.69 130 ALA A O 1
ATOM 1065 N N . ILE A 1 131 ? -7.904 -3.093 0.312 1.00 97.00 131 ILE A N 1
ATOM 1066 C CA . ILE A 1 131 ? -8.791 -2.523 1.325 1.00 97.00 131 ILE A CA 1
ATOM 1067 C C . ILE A 1 131 ? -9.611 -3.656 1.969 1.00 97.00 131 ILE A C 1
ATOM 1069 O O . ILE A 1 131 ? -10.044 -4.562 1.254 1.00 97.00 131 ILE A O 1
ATOM 1073 N N . PRO A 1 132 ? -9.805 -3.654 3.301 1.00 95.31 132 PRO A N 1
ATOM 1074 C CA . PRO A 1 132 ? -10.696 -4.605 3.964 1.00 95.31 132 PRO A CA 1
ATOM 1075 C C . PRO A 1 132 ? -12.118 -4.554 3.393 1.00 95.31 132 PRO A C 1
ATOM 1077 O O . PRO A 1 132 ? -12.666 -3.473 3.197 1.00 95.31 132 PRO A O 1
ATOM 1080 N N . GLU A 1 133 ? -12.737 -5.718 3.189 1.00 92.81 133 GLU A N 1
ATOM 1081 C CA . GLU A 1 133 ? -14.131 -5.811 2.715 1.00 92.81 133 GLU A CA 1
ATOM 1082 C C . GLU A 1 133 ? -15.131 -5.288 3.755 1.00 92.81 133 GLU A C 1
ATOM 1084 O O . GLU A 1 133 ? -16.137 -4.669 3.414 1.00 92.81 133 GLU A O 1
ATOM 1089 N N . GLN A 1 134 ? -14.837 -5.518 5.037 1.00 93.62 134 GLN A N 1
ATOM 1090 C CA . GLN A 1 134 ? -15.667 -5.110 6.171 1.00 93.62 134 GLN A CA 1
ATOM 1091 C C . GLN A 1 134 ? -14.828 -4.300 7.173 1.00 93.62 134 GLN A C 1
ATOM 1093 O O . GLN A 1 134 ? -14.424 -4.821 8.215 1.00 93.62 134 GLN A O 1
ATOM 1098 N N . PRO A 1 135 ? -14.494 -3.034 6.856 1.00 93.00 135 PRO A N 1
ATOM 1099 C CA . PRO A 1 135 ? -13.742 -2.180 7.763 1.00 93.00 135 PRO A CA 1
ATOM 1100 C C . PRO A 1 135 ? -14.578 -1.785 8.983 1.00 93.00 135 PRO A C 1
ATOM 1102 O O . PRO A 1 135 ? -15.770 -1.499 8.882 1.00 93.00 135 PRO A O 1
ATOM 1105 N N . GLU A 1 136 ? -13.918 -1.658 10.133 1.00 92.88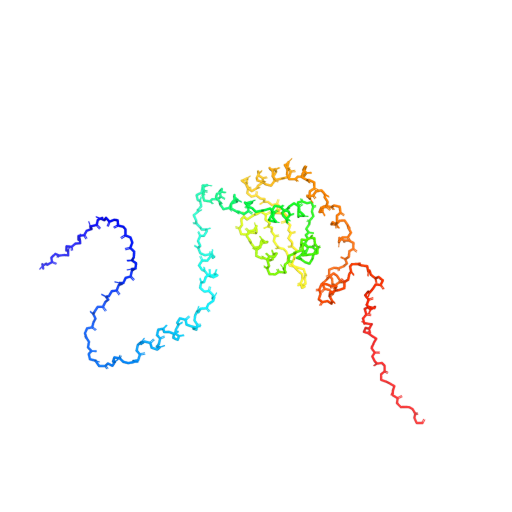 136 GLU A N 1
ATOM 1106 C CA . GLU A 1 136 ? -14.492 -0.963 11.288 1.00 92.88 136 GLU A CA 1
ATOM 1107 C C . GLU A 1 136 ? -14.908 0.473 10.902 1.00 92.88 136 GLU A C 1
ATOM 1109 O O . GLU A 1 136 ? -14.235 1.098 10.075 1.00 92.88 136 GLU A O 1
ATOM 1114 N N . PRO A 1 137 ? -15.938 1.066 11.535 1.00 94.56 137 PRO A N 1
ATOM 1115 C CA . PRO A 1 137 ? -16.430 2.396 11.163 1.00 94.56 137 PRO A CA 1
ATOM 1116 C C . PRO A 1 137 ? -15.347 3.487 11.115 1.00 94.56 137 PRO A C 1
ATOM 1118 O O . PRO A 1 137 ? -15.307 4.281 10.178 1.00 94.56 137 PRO A O 1
ATOM 1121 N N . ILE A 1 138 ? -14.422 3.500 12.082 1.00 93.62 138 ILE A N 1
ATOM 1122 C CA . ILE A 1 138 ? -13.311 4.466 12.128 1.00 93.62 138 ILE A CA 1
ATOM 1123 C C . ILE A 1 138 ? -12.309 4.270 10.979 1.00 93.62 138 ILE A C 1
ATOM 1125 O 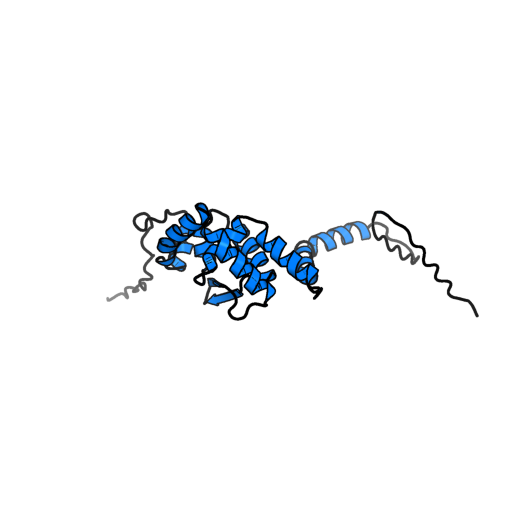O . ILE A 1 138 ? -11.792 5.241 10.422 1.00 93.62 138 ILE A O 1
ATOM 1129 N N . VAL A 1 139 ? -12.065 3.020 10.581 1.00 95.31 139 VAL A N 1
ATOM 1130 C CA . VAL A 1 139 ? -11.219 2.679 9.433 1.00 95.31 139 VAL A CA 1
ATOM 1131 C C . VAL A 1 139 ? -11.911 3.118 8.146 1.00 95.31 139 VAL A C 1
ATOM 1133 O O . VAL A 1 139 ? -11.291 3.795 7.332 1.00 95.31 139 VAL A O 1
ATOM 1136 N N . ALA A 1 140 ? -13.203 2.819 7.989 1.00 95.69 140 ALA A N 1
ATOM 1137 C CA . ALA A 1 140 ? -13.989 3.230 6.828 1.00 95.69 140 ALA A CA 1
ATOM 1138 C C . ALA A 1 140 ? -13.978 4.757 6.638 1.00 95.69 140 ALA A C 1
ATOM 1140 O O . ALA A 1 140 ? -13.734 5.245 5.534 1.00 95.69 140 ALA A O 1
ATOM 1141 N N . GLN A 1 141 ? -14.167 5.514 7.724 1.00 96.06 141 GLN A N 1
ATOM 1142 C CA . GLN A 1 141 ? -14.099 6.979 7.713 1.00 96.06 141 GLN A CA 1
ATOM 1143 C C . GLN A 1 141 ? -12.706 7.484 7.327 1.00 96.06 141 GLN A C 1
ATOM 1145 O O . GLN A 1 141 ? -12.583 8.399 6.516 1.00 96.06 141 GLN A O 1
ATOM 1150 N N . SER A 1 142 ? -11.654 6.859 7.855 1.00 95.69 142 SER A N 1
ATOM 1151 C CA . SER A 1 142 ? -10.271 7.225 7.537 1.00 95.69 142 SER A CA 1
ATOM 1152 C C . SER A 1 142 ? -9.930 6.951 6.070 1.00 95.69 142 SER A C 1
ATOM 1154 O O . SER A 1 142 ? -9.319 7.785 5.408 1.00 95.69 142 SER A O 1
ATOM 1156 N N . LEU A 1 143 ? -10.375 5.817 5.525 1.00 96.19 143 LEU A N 1
ATOM 1157 C CA . LEU A 1 143 ? -10.216 5.485 4.108 1.00 96.19 143 LEU A CA 1
ATOM 1158 C C . LEU A 1 143 ? -10.986 6.452 3.205 1.00 96.19 143 LEU A C 1
ATOM 1160 O O . LEU A 1 143 ? -10.459 6.883 2.180 1.00 96.19 143 LEU A O 1
ATOM 1164 N N . ALA A 1 144 ? -12.209 6.827 3.590 1.00 95.56 144 ALA A N 1
ATOM 1165 C CA . ALA A 1 144 ? -12.995 7.826 2.874 1.00 95.56 144 ALA A CA 1
ATOM 1166 C C . ALA A 1 144 ? -12.308 9.200 2.885 1.00 95.56 144 ALA A C 1
ATOM 1168 O O . ALA A 1 144 ? -12.226 9.847 1.842 1.00 95.56 144 ALA A O 1
ATOM 1169 N N . PHE A 1 145 ? -11.751 9.612 4.029 1.00 94.94 145 PHE A N 1
ATOM 1170 C CA . PHE A 1 145 ? -10.967 10.840 4.155 1.00 94.94 145 PHE A CA 1
ATOM 1171 C C . PHE A 1 145 ? -9.746 10.825 3.227 1.00 94.94 145 PHE A C 1
ATOM 1173 O O . PHE A 1 145 ? -9.559 11.744 2.430 1.00 94.94 145 PHE A O 1
ATOM 1180 N N . VAL A 1 146 ? -8.950 9.750 3.260 1.00 94.69 146 VAL A N 1
ATOM 1181 C CA . VAL A 1 146 ? -7.793 9.600 2.366 1.00 94.69 146 VAL A CA 1
ATOM 1182 C C . VAL A 1 146 ? -8.238 9.644 0.905 1.00 94.69 146 VAL A C 1
ATOM 1184 O O . VAL A 1 146 ? -7.679 10.413 0.133 1.00 94.69 146 VAL A O 1
ATOM 1187 N N . ARG A 1 147 ? -9.282 8.903 0.515 1.00 93.94 147 ARG A N 1
ATOM 1188 C CA . ARG A 1 147 ? -9.795 8.913 -0.865 1.00 93.94 147 ARG A CA 1
ATOM 1189 C C . ARG A 1 147 ? -10.238 10.313 -1.309 1.00 93.94 147 ARG A C 1
ATOM 1191 O O . ARG A 1 147 ? -9.965 10.698 -2.441 1.00 93.94 147 ARG A O 1
ATOM 1198 N N . ALA A 1 148 ? -10.889 11.081 -0.437 1.00 92.75 148 ALA A N 1
ATOM 1199 C CA . ALA A 1 148 ? -11.391 12.415 -0.765 1.00 92.75 148 ALA A CA 1
ATOM 1200 C C . ALA A 1 148 ? -10.281 13.463 -0.966 1.00 92.75 148 ALA A C 1
ATOM 1202 O O . ALA A 1 148 ? -10.458 14.395 -1.755 1.00 92.75 148 ALA A O 1
ATOM 1203 N N . HIS A 1 149 ? -9.154 13.322 -0.261 1.00 92.19 149 HIS A N 1
ATOM 1204 C CA . HIS A 1 149 ? -8.099 14.340 -0.227 1.00 92.19 149 HIS A CA 1
ATOM 1205 C C . HIS A 1 149 ? -6.819 13.932 -0.959 1.00 92.19 149 HIS A C 1
ATOM 1207 O O . HIS A 1 149 ? -6.259 14.743 -1.690 1.00 92.19 149 HIS A O 1
ATOM 1213 N N . ALA A 1 150 ? -6.381 12.682 -0.821 1.00 89.12 150 ALA A N 1
ATOM 1214 C CA . ALA A 1 150 ? -5.141 12.194 -1.421 1.00 89.12 150 ALA A CA 1
ATOM 1215 C C . ALA A 1 150 ? -5.236 12.090 -2.953 1.00 89.12 150 ALA A C 1
ATOM 1217 O O . ALA A 1 150 ? -4.248 12.277 -3.647 1.00 89.12 150 ALA A O 1
ATOM 1218 N N . MET A 1 151 ? -6.435 11.872 -3.505 1.00 83.00 151 MET A N 1
ATOM 1219 C CA . MET A 1 151 ? -6.640 11.773 -4.960 1.00 83.00 151 MET A CA 1
ATOM 1220 C C . MET A 1 151 ? -6.477 13.097 -5.715 1.00 83.00 151 MET A C 1
ATOM 1222 O O . MET A 1 151 ? -6.514 13.105 -6.941 1.00 83.00 151 MET A O 1
ATOM 1226 N N . ARG A 1 152 ? -6.332 14.215 -4.996 1.00 86.69 152 ARG A N 1
ATOM 1227 C CA . ARG A 1 152 ? -6.109 15.546 -5.579 1.00 86.69 152 ARG A CA 1
ATOM 1228 C C . ARG A 1 152 ? -4.632 15.919 -5.647 1.00 86.69 152 ARG A C 1
ATOM 1230 O O . ARG A 1 152 ? -4.307 16.971 -6.182 1.00 86.69 152 ARG A O 1
ATOM 1237 N N . ASP A 1 153 ? -3.769 15.098 -5.060 1.00 93.44 153 ASP A N 1
ATOM 1238 C CA . ASP A 1 153 ? -2.334 15.323 -5.045 1.00 93.44 153 ASP A CA 1
ATOM 1239 C C . ASP A 1 153 ? -1.701 14.872 -6.369 1.00 93.44 153 ASP A C 1
ATOM 1241 O O . ASP A 1 153 ? -1.986 13.780 -6.871 1.00 93.44 153 ASP A O 1
ATOM 1245 N N . GLU A 1 154 ? -0.837 15.715 -6.936 1.00 92.56 154 GLU A N 1
ATOM 1246 C CA . GLU A 1 154 ? -0.221 15.476 -8.245 1.00 92.56 154 GLU A CA 1
ATOM 1247 C C . GLU A 1 154 ? 0.631 14.204 -8.264 1.00 92.56 154 GLU A C 1
ATOM 1249 O O . GLU A 1 154 ? 0.581 13.445 -9.235 1.00 92.56 154 GLU A O 1
ATOM 1254 N N . LEU A 1 155 ? 1.372 13.930 -7.185 1.00 91.62 155 LEU A N 1
ATOM 1255 C CA . LEU A 1 155 ? 2.228 12.749 -7.096 1.00 91.62 155 LEU A CA 1
ATOM 1256 C C . LEU A 1 155 ? 1.383 11.474 -7.071 1.00 91.62 155 LEU A C 1
ATOM 1258 O O . LEU A 1 155 ? 1.691 10.512 -7.768 1.00 91.62 155 LEU A O 1
ATOM 1262 N N . ILE A 1 156 ? 0.270 11.476 -6.336 1.00 92.50 156 ILE A N 1
ATOM 1263 C CA . ILE A 1 156 ? -0.645 10.326 -6.296 1.00 92.50 156 ILE A CA 1
ATOM 1264 C C . ILE A 1 156 ? -1.346 10.123 -7.645 1.00 92.50 156 ILE A C 1
ATOM 1266 O O . ILE A 1 156 ? -1.560 8.985 -8.068 1.00 92.50 156 ILE A O 1
ATOM 1270 N N . MET A 1 157 ? -1.678 11.194 -8.366 1.00 91.50 157 MET A N 1
ATOM 1271 C CA . MET A 1 157 ? -2.222 11.076 -9.723 1.00 91.50 157 MET A CA 1
ATOM 1272 C C . MET A 1 157 ? -1.208 10.458 -10.698 1.00 91.50 157 MET A C 1
ATOM 1274 O O . MET A 1 157 ? -1.572 9.580 -11.484 1.00 91.50 157 MET A O 1
ATOM 1278 N N . GLN A 1 158 ? 0.063 10.861 -10.618 1.00 91.88 158 GLN A N 1
ATOM 1279 C CA . GLN A 1 158 ? 1.153 10.275 -11.408 1.00 91.88 158 GLN A CA 1
ATOM 1280 C C . GLN A 1 158 ? 1.394 8.806 -11.049 1.00 91.88 158 GLN A C 1
ATOM 1282 O O . GLN A 1 158 ? 1.539 7.964 -11.939 1.00 91.88 158 GLN A O 1
ATOM 1287 N N . ASP A 1 159 ? 1.370 8.480 -9.757 1.00 92.88 159 ASP A N 1
ATOM 1288 C CA . ASP A 1 159 ? 1.478 7.107 -9.271 1.00 92.88 159 ASP A CA 1
ATOM 1289 C C . ASP A 1 159 ? 0.377 6.232 -9.885 1.00 92.88 159 ASP A C 1
ATOM 1291 O O . ASP A 1 159 ? 0.649 5.160 -10.420 1.00 92.88 159 ASP A O 1
ATOM 1295 N N . ARG A 1 160 ? -0.873 6.709 -9.900 1.00 90.06 160 ARG A N 1
ATOM 1296 C CA . ARG A 1 160 ? -2.011 5.980 -10.487 1.00 90.06 160 ARG A CA 1
ATOM 1297 C C . ARG A 1 160 ? -1.864 5.757 -11.990 1.00 90.06 160 ARG A C 1
ATOM 1299 O O . ARG A 1 160 ? -2.170 4.668 -12.478 1.00 90.06 160 ARG A O 1
ATOM 1306 N N . ALA A 1 161 ? -1.378 6.757 -12.719 1.00 90.50 161 ALA A N 1
ATOM 1307 C CA . ALA A 1 161 ? -1.073 6.602 -14.138 1.00 90.50 161 ALA A CA 1
ATOM 1308 C C . ALA A 1 161 ? 0.018 5.538 -14.352 1.00 90.50 161 ALA A C 1
ATOM 1310 O O . ALA A 1 161 ? -0.147 4.633 -15.168 1.00 90.50 161 ALA A O 1
ATOM 1311 N N . THR A 1 162 ? 1.085 5.583 -13.550 1.00 90.56 162 THR A N 1
ATOM 1312 C CA . THR A 1 162 ? 2.190 4.610 -13.589 1.00 90.56 162 THR A CA 1
ATOM 1313 C C . THR A 1 162 ? 1.706 3.193 -13.288 1.00 90.56 162 THR A C 1
ATOM 1315 O O . THR A 1 162 ? 2.089 2.236 -13.965 1.00 90.56 162 THR A O 1
ATOM 1318 N N . LEU A 1 163 ? 0.804 3.054 -12.316 1.00 91.12 163 LEU A N 1
ATOM 1319 C CA . LEU A 1 163 ? 0.246 1.768 -11.928 1.00 91.12 163 LEU A CA 1
ATOM 1320 C C . LEU A 1 163 ? -0.501 1.061 -13.057 1.00 91.12 163 LEU A C 1
ATOM 1322 O O . LEU A 1 163 ? -0.478 -0.163 -13.092 1.00 91.12 163 LEU A O 1
ATOM 1326 N N . THR A 1 164 ? -1.107 1.807 -13.982 1.00 88.94 164 THR A N 1
ATOM 1327 C CA . THR A 1 164 ? -1.810 1.223 -15.136 1.00 88.94 164 THR A CA 1
ATOM 1328 C C . THR A 1 164 ? -0.862 0.382 -15.996 1.00 88.94 164 THR A C 1
ATOM 1330 O O . THR A 1 164 ? -1.236 -0.685 -16.475 1.00 88.94 164 THR A O 1
ATOM 1333 N N . ASN A 1 165 ? 0.392 0.819 -16.138 1.00 89.50 165 ASN A N 1
ATOM 1334 C CA . ASN A 1 165 ? 1.413 0.072 -16.874 1.00 89.50 165 ASN A CA 1
ATOM 1335 C C . ASN A 1 165 ? 1.956 -1.102 -16.052 1.00 89.50 165 ASN A C 1
ATOM 1337 O O . ASN A 1 165 ? 2.182 -2.181 -16.589 1.00 89.50 165 ASN A O 1
ATOM 1341 N N . ILE A 1 166 ? 2.148 -0.899 -14.745 1.00 89.62 166 ILE A N 1
ATOM 1342 C CA . ILE A 1 166 ? 2.642 -1.933 -13.826 1.00 89.62 166 ILE A CA 1
ATOM 1343 C C . ILE A 1 166 ? 1.654 -3.108 -13.724 1.00 89.62 166 ILE A C 1
ATOM 1345 O O . ILE A 1 166 ? 2.080 -4.258 -13.654 1.00 89.62 166 ILE A O 1
ATOM 1349 N N . ASP A 1 167 ? 0.347 -2.841 -13.748 1.00 89.62 167 ASP A N 1
ATOM 1350 C CA . ASP A 1 167 ? -0.695 -3.873 -13.653 1.00 89.62 167 ASP A CA 1
ATOM 1351 C C . ASP A 1 167 ? -0.771 -4.792 -14.861 1.00 89.62 167 ASP A C 1
ATOM 1353 O O . ASP A 1 167 ? -1.225 -5.927 -14.739 1.00 89.62 167 ASP A O 1
ATOM 1357 N N . ALA A 1 168 ? -0.310 -4.322 -16.017 1.00 89.19 168 ALA A N 1
ATOM 1358 C CA . ALA A 1 168 ? -0.267 -5.129 -17.224 1.00 89.19 168 ALA A CA 1
ATOM 1359 C C . ALA A 1 168 ? 0.853 -6.188 -17.192 1.00 89.19 168 ALA A C 1
ATOM 1361 O O . ALA A 1 168 ? 0.865 -7.089 -18.031 1.00 89.19 168 ALA A O 1
ATOM 1362 N N . ILE A 1 169 ? 1.803 -6.088 -16.254 1.00 88.06 169 ILE A N 1
ATOM 1363 C CA . ILE A 1 169 ? 2.964 -6.977 -16.156 1.00 88.06 169 ILE A CA 1
ATOM 1364 C C . ILE A 1 169 ? 2.664 -8.119 -15.176 1.00 88.06 169 ILE A C 1
ATOM 1366 O O . ILE A 1 169 ? 2.230 -7.887 -14.047 1.00 88.06 169 ILE A O 1
ATOM 1370 N N . ASP A 1 170 ? 2.963 -9.360 -15.574 1.00 89.25 170 ASP A N 1
ATOM 1371 C CA . ASP A 1 170 ? 2.843 -10.524 -14.689 1.00 89.25 170 ASP A CA 1
ATOM 1372 C C . ASP A 1 170 ? 3.751 -10.375 -13.447 1.00 89.25 170 ASP A C 1
ATOM 1374 O O . ASP A 1 170 ? 4.936 -10.037 -13.583 1.00 89.25 170 ASP A O 1
ATOM 1378 N N . PRO A 1 171 ? 3.263 -10.690 -12.230 1.00 89.31 171 PRO A N 1
ATOM 1379 C CA . PRO A 1 171 ? 4.056 -10.608 -11.004 1.00 89.31 171 PRO A CA 1
ATOM 1380 C C . PRO A 1 171 ? 5.403 -11.347 -11.051 1.00 89.31 171 PRO A C 1
ATOM 1382 O O . PRO A 1 171 ? 6.373 -10.888 -10.439 1.00 89.31 171 PRO A O 1
ATOM 1385 N N . ASN A 1 172 ? 5.510 -12.471 -11.776 1.00 89.12 172 ASN A N 1
ATOM 1386 C CA . ASN A 1 172 ? 6.785 -13.184 -11.899 1.00 89.12 172 ASN A CA 1
ATOM 1387 C C . ASN A 1 172 ? 7.781 -12.425 -12.774 1.00 89.12 172 ASN A C 1
ATOM 1389 O O . ASN A 1 172 ? 8.976 -12.429 -12.467 1.00 89.12 172 ASN A O 1
ATOM 1393 N N . ASP A 1 173 ? 7.309 -11.781 -13.841 1.00 88.25 173 ASP A N 1
ATOM 1394 C CA . ASP A 1 173 ? 8.163 -10.994 -14.726 1.00 88.25 173 ASP A CA 1
ATOM 1395 C C . ASP A 1 173 ? 8.625 -9.713 -14.030 1.00 88.25 173 ASP A C 1
ATOM 1397 O O . ASP A 1 173 ? 9.817 -9.405 -14.061 1.00 88.25 173 ASP A O 1
ATOM 1401 N N . LEU A 1 174 ? 7.738 -9.050 -13.282 1.00 87.06 174 LEU A N 1
ATOM 1402 C CA . LEU A 1 174 ? 8.091 -7.874 -12.488 1.00 87.06 174 LEU A CA 1
ATOM 1403 C C . LEU A 1 174 ? 9.149 -8.200 -11.419 1.00 87.06 174 LEU A C 1
ATOM 1405 O O . LEU A 1 174 ? 10.152 -7.502 -11.275 1.00 87.06 174 LEU A O 1
ATOM 1409 N N . ALA A 1 175 ? 8.982 -9.314 -10.706 1.00 85.69 175 ALA A N 1
ATOM 1410 C CA . ALA A 1 175 ? 9.957 -9.758 -9.713 1.00 85.69 175 ALA A CA 1
ATOM 1411 C C . ALA A 1 175 ? 11.271 -10.273 -10.323 1.00 85.69 175 ALA A C 1
ATOM 1413 O O . ALA A 1 175 ? 12.306 -10.304 -9.652 1.00 85.69 175 ALA A O 1
ATOM 1414 N N . ARG A 1 176 ? 11.251 -10.726 -11.580 1.00 84.31 176 ARG A N 1
ATOM 1415 C CA . ARG A 1 176 ? 12.470 -11.030 -12.333 1.00 84.31 176 ARG A CA 1
ATOM 1416 C C . ARG A 1 176 ? 13.223 -9.738 -12.656 1.00 84.31 176 ARG A C 1
ATOM 1418 O O . ARG A 1 176 ? 14.383 -9.635 -12.270 1.00 84.31 176 ARG A O 1
ATOM 1425 N N . MET A 1 177 ? 12.542 -8.738 -13.221 1.00 83.94 177 MET A N 1
ATOM 1426 C CA . MET A 1 177 ? 13.119 -7.421 -13.536 1.00 83.94 177 MET A CA 1
ATOM 1427 C C . MET A 1 177 ? 13.771 -6.767 -12.310 1.00 83.94 177 MET A C 1
ATOM 1429 O O . MET A 1 177 ? 14.915 -6.327 -12.379 1.00 83.94 177 MET A O 1
ATOM 1433 N N . GLN A 1 178 ? 13.090 -6.793 -11.159 1.00 82.75 178 GLN A N 1
ATOM 1434 C CA . GLN A 1 178 ? 13.599 -6.236 -9.898 1.00 82.75 178 GLN A CA 1
ATOM 1435 C C . GLN A 1 178 ? 14.863 -6.932 -9.372 1.00 82.75 178 GLN A C 1
ATOM 1437 O O . GLN A 1 178 ? 15.675 -6.299 -8.703 1.00 82.75 178 GLN A O 1
ATOM 1442 N N . ARG A 1 179 ? 15.037 -8.235 -9.637 1.00 82.50 179 ARG A N 1
ATOM 1443 C CA . ARG A 1 179 ? 16.239 -8.984 -9.226 1.00 82.50 179 ARG A CA 1
ATOM 1444 C C . ARG A 1 179 ? 17.400 -8.792 -10.191 1.00 82.50 179 ARG A C 1
ATOM 1446 O O . ARG A 1 179 ? 18.544 -8.766 -9.756 1.00 82.50 179 ARG A O 1
ATOM 1453 N N . GLU A 1 180 ? 17.097 -8.700 -11.480 1.00 79.56 180 GLU A N 1
ATOM 1454 C CA . GLU A 1 180 ? 18.086 -8.583 -12.554 1.00 79.56 180 GLU A CA 1
ATOM 1455 C C . GLU A 1 180 ? 18.523 -7.129 -12.793 1.00 79.56 180 GLU A C 1
ATOM 1457 O O . GLU A 1 180 ? 19.464 -6.893 -13.544 1.00 79.56 180 GLU A O 1
ATOM 1462 N N . GLY A 1 181 ? 17.867 -6.152 -12.154 1.00 68.88 181 GLY A N 1
ATOM 1463 C CA . GLY A 1 181 ? 18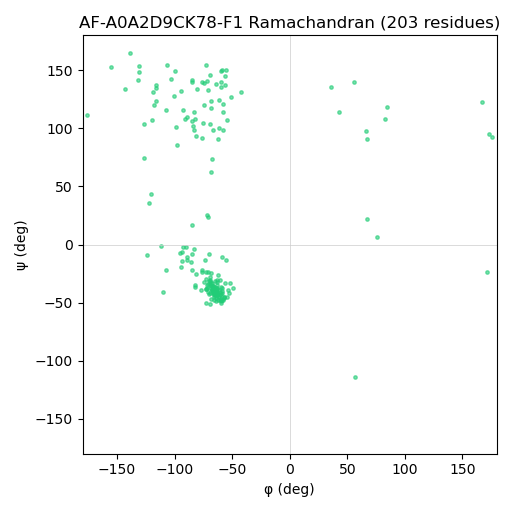.161 -4.728 -12.336 1.00 68.88 181 GLY A CA 1
ATOM 1464 C C . GLY A 1 181 ? 17.816 -4.222 -13.737 1.00 68.88 181 GLY A C 1
ATOM 1465 O O . GLY A 1 181 ? 18.376 -3.226 -14.189 1.00 68.88 181 GLY A O 1
ATOM 1466 N N . CYS A 1 182 ? 16.927 -4.922 -14.447 1.00 59.22 182 CYS A N 1
ATOM 1467 C CA . CYS A 1 182 ? 16.556 -4.565 -15.807 1.00 59.22 182 CYS A CA 1
ATOM 1468 C C . CYS A 1 182 ? 15.442 -3.512 -15.830 1.00 59.22 182 CYS A C 1
ATOM 1470 O O . CYS A 1 182 ? 14.504 -3.544 -15.033 1.00 59.22 182 CYS A O 1
ATOM 1472 N N . CYS A 1 183 ? 15.561 -2.585 -16.781 1.00 54.06 183 CYS A N 1
ATOM 1473 C CA . CYS A 1 183 ? 14.576 -1.544 -17.061 1.00 54.06 183 CYS A CA 1
ATOM 1474 C C . CYS A 1 183 ? 13.201 -2.161 -17.417 1.00 54.06 183 CYS A C 1
ATOM 1476 O O . CYS A 1 183 ? 13.174 -3.234 -18.024 1.00 54.06 183 CYS A O 1
ATOM 1478 N N . PRO A 1 184 ? 12.067 -1.491 -17.121 1.00 52.31 184 PRO A N 1
ATOM 1479 C CA . PRO A 1 184 ? 10.724 -1.953 -17.499 1.00 52.31 184 PRO A CA 1
ATOM 1480 C C . PRO A 1 184 ? 10.488 -2.149 -19.008 1.00 52.31 184 PRO A C 1
ATOM 1482 O O . PRO A 1 184 ? 9.463 -2.714 -19.390 1.00 52.31 184 PRO A O 1
ATOM 1485 N N . ASP A 1 185 ? 11.396 -1.690 -19.880 1.00 52.66 185 ASP A N 1
ATOM 1486 C CA . ASP A 1 185 ? 11.336 -2.000 -21.312 1.00 52.66 185 ASP A CA 1
ATOM 1487 C C . ASP A 1 185 ? 11.654 -3.487 -21.542 1.00 52.66 185 ASP A C 1
ATOM 1489 O O . ASP A 1 185 ? 12.808 -3.922 -21.519 1.00 52.66 185 ASP A O 1
ATOM 1493 N N . LEU A 1 186 ? 10.599 -4.266 -21.800 1.00 50.31 186 LEU A N 1
ATOM 1494 C CA . LEU A 1 186 ? 10.636 -5.700 -22.106 1.00 50.31 186 LEU A CA 1
ATOM 1495 C C . LEU A 1 186 ? 11.548 -6.060 -23.295 1.00 50.31 186 LEU A C 1
ATOM 1497 O O . LEU A 1 186 ? 11.860 -7.236 -23.469 1.00 50.31 186 LEU A O 1
ATOM 1501 N N . ARG A 1 187 ? 11.999 -5.082 -24.094 1.00 53.16 187 ARG A N 1
ATOM 1502 C CA . ARG A 1 187 ? 12.982 -5.284 -25.172 1.00 53.16 187 ARG A CA 1
ATOM 1503 C C . ARG A 1 187 ? 14.421 -5.451 -24.677 1.00 53.16 187 ARG A C 1
ATOM 1505 O O . ARG A 1 187 ? 15.233 -6.012 -25.405 1.00 53.16 187 ARG A O 1
ATOM 1512 N N . CYS A 1 188 ? 14.737 -4.984 -23.468 1.00 52.62 188 CYS A N 1
ATOM 1513 C CA . CYS A 1 188 ? 16.086 -5.041 -22.894 1.00 52.62 188 CYS A CA 1
ATOM 1514 C C . CYS A 1 188 ? 16.329 -6.280 -22.016 1.00 52.62 188 CYS A C 1
ATOM 1516 O O . CYS A 1 188 ? 17.478 -6.578 -21.693 1.00 52.62 188 CYS A O 1
ATOM 1518 N N . CYS A 1 189 ? 15.276 -7.005 -21.627 1.00 52.94 189 CYS A N 1
ATOM 1519 C CA . CYS A 1 189 ? 15.393 -8.208 -20.801 1.00 52.94 189 CYS A CA 1
ATOM 1520 C C . CYS A 1 189 ? 15.688 -9.451 -21.655 1.00 52.94 189 CYS A C 1
ATOM 1522 O O . CYS A 1 189 ? 15.042 -9.645 -22.690 1.00 52.94 189 CYS A O 1
ATOM 1524 N N . PRO A 1 190 ? 16.573 -10.361 -21.208 1.00 55.81 190 PRO A N 1
ATOM 1525 C CA . PRO A 1 190 ? 16.740 -11.646 -21.871 1.00 55.81 190 PRO A CA 1
ATOM 1526 C C . PRO A 1 190 ? 15.411 -12.433 -21.870 1.00 55.81 190 PRO A C 1
ATOM 1528 O O . PRO A 1 190 ? 14.667 -12.417 -20.872 1.00 55.81 190 PRO A O 1
ATOM 1531 N N . PRO A 1 191 ? 15.079 -13.128 -22.979 1.00 57.84 191 PRO A N 1
ATOM 1532 C CA . PRO A 1 191 ? 13.862 -13.926 -23.064 1.00 57.84 191 PRO A CA 1
ATOM 1533 C C . PRO A 1 191 ? 13.835 -14.952 -21.930 1.00 57.84 191 PRO A C 1
ATOM 1535 O O . PRO A 1 191 ? 14.875 -15.450 -21.494 1.00 57.84 191 PRO A O 1
ATOM 1538 N N . ARG A 1 192 ? 12.632 -15.236 -21.412 1.00 55.31 192 ARG A N 1
ATOM 1539 C CA . ARG A 1 192 ? 12.439 -16.217 -20.335 1.00 55.31 192 ARG A CA 1
ATOM 1540 C C . ARG A 1 192 ? 13.150 -17.518 -20.747 1.00 55.31 192 ARG A C 1
ATOM 1542 O O . ARG A 1 192 ? 12.874 -17.982 -21.854 1.00 55.31 192 ARG A O 1
ATOM 1549 N N . PRO A 1 193 ? 14.042 -18.101 -19.919 1.00 54.72 193 PRO A N 1
ATOM 1550 C CA . PRO A 1 193 ? 14.665 -19.371 -20.262 1.00 54.72 193 PRO A CA 1
ATOM 1551 C C . PRO A 1 193 ? 13.542 -20.386 -20.457 1.00 54.72 193 PRO A C 1
ATOM 1553 O O . PRO A 1 193 ? 12.766 -20.660 -19.537 1.00 54.72 193 PRO A O 1
ATOM 1556 N N . THR A 1 194 ? 13.384 -20.864 -21.687 1.00 53.31 194 THR A N 1
ATOM 1557 C CA . THR A 1 194 ? 12.399 -21.889 -21.988 1.00 53.31 194 THR A CA 1
ATOM 1558 C C . THR A 1 194 ? 12.887 -23.158 -21.312 1.00 53.31 194 THR A C 1
ATOM 1560 O O . THR A 1 194 ? 13.960 -23.670 -21.632 1.00 53.31 194 THR A O 1
ATOM 1563 N N . ASN A 1 195 ? 12.104 -23.667 -20.359 1.00 51.62 195 ASN A N 1
ATOM 1564 C CA . ASN A 1 195 ? 12.256 -25.031 -19.867 1.00 51.62 195 ASN A CA 1
ATOM 1565 C C . ASN A 1 195 ? 11.870 -25.975 -21.011 1.00 51.62 195 ASN A C 1
ATOM 1567 O O . ASN A 1 195 ? 10.780 -26.538 -21.042 1.00 51.62 195 ASN A O 1
ATOM 1571 N N . THR A 1 196 ? 12.748 -26.074 -22.000 1.00 43.31 196 THR A N 1
ATOM 1572 C CA . THR A 1 196 ? 12.681 -27.093 -23.033 1.00 43.31 196 THR A CA 1
ATOM 1573 C C . THR A 1 196 ? 13.130 -28.370 -22.332 1.00 43.31 196 THR A C 1
ATOM 1575 O O . THR A 1 196 ? 14.235 -28.372 -21.783 1.00 43.31 196 THR A O 1
ATOM 1578 N N . PRO A 1 197 ? 12.304 -29.427 -22.261 1.00 45.53 197 PRO A N 1
ATOM 1579 C CA . PRO A 1 197 ? 12.775 -30.693 -21.733 1.00 45.53 197 PRO A CA 1
ATOM 1580 C C . PRO A 1 197 ? 13.953 -31.105 -22.606 1.00 45.53 197 PRO A C 1
ATOM 1582 O O . PRO A 1 197 ? 13.814 -31.197 -23.826 1.00 45.53 197 PRO A O 1
ATOM 1585 N N . THR A 1 198 ? 15.120 -31.282 -21.995 1.00 49.34 198 THR A N 1
ATOM 1586 C CA . THR A 1 198 ? 16.296 -31.829 -22.658 1.00 49.34 198 THR A CA 1
ATOM 1587 C C . THR A 1 198 ? 15.896 -33.200 -23.189 1.00 49.34 198 THR A C 1
ATOM 1589 O O . THR A 1 198 ? 15.815 -34.163 -22.430 1.00 49.34 198 THR A O 1
ATOM 1592 N N . VAL A 1 199 ? 15.563 -33.287 -24.478 1.00 49.19 199 VAL A N 1
ATOM 1593 C CA . VAL A 1 199 ? 15.411 -34.568 -25.161 1.00 49.19 199 VAL A CA 1
ATOM 1594 C C . VAL A 1 199 ? 16.814 -35.151 -25.191 1.00 49.19 199 VAL A C 1
ATOM 1596 O O . VAL A 1 199 ? 17.653 -34.741 -25.989 1.00 49.19 199 VAL A O 1
ATOM 1599 N N . SER A 1 200 ? 17.090 -36.046 -24.245 1.00 48.12 200 SER A N 1
ATOM 1600 C CA . SER A 1 200 ? 18.244 -36.929 -24.285 1.00 48.12 200 SER A CA 1
ATOM 1601 C C . SER A 1 200 ? 18.185 -37.670 -25.614 1.00 48.12 200 SER A C 1
ATOM 1603 O O . SER A 1 200 ? 17.307 -38.513 -25.812 1.00 48.12 200 SER A O 1
ATOM 1605 N N . GLN A 1 201 ? 19.069 -37.305 -26.541 1.00 43.59 201 GLN A N 1
ATOM 1606 C CA . GLN A 1 201 ? 19.299 -38.071 -27.754 1.00 43.59 201 GLN A CA 1
ATOM 1607 C C . GLN A 1 201 ? 19.793 -39.451 -27.320 1.00 43.59 201 GLN A C 1
ATOM 1609 O O . GLN A 1 201 ? 20.939 -39.607 -26.909 1.00 4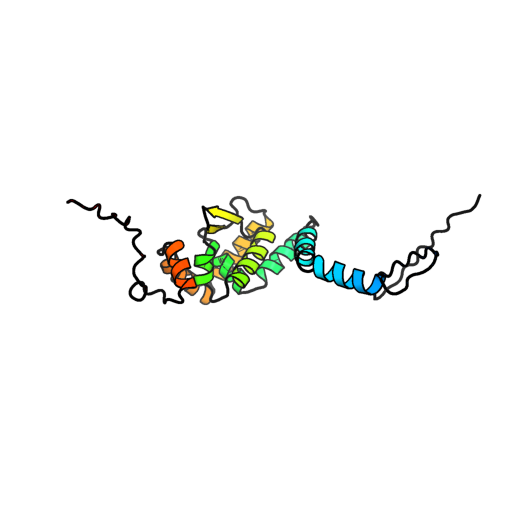3.59 201 GLN A O 1
ATOM 1614 N N . GLY A 1 202 ? 18.882 -40.423 -27.324 1.00 41.78 202 GLY A N 1
ATOM 1615 C CA . GLY A 1 202 ? 19.231 -41.829 -27.255 1.00 41.78 202 GLY A CA 1
ATOM 1616 C C . GLY A 1 202 ? 19.916 -42.209 -28.558 1.00 41.78 202 GLY A C 1
ATOM 1617 O O . GLY A 1 202 ? 19.360 -41.997 -29.636 1.00 41.78 202 GLY A O 1
ATOM 1618 N N . GLU A 1 203 ? 21.131 -42.726 -28.418 1.00 47.28 203 GLU A N 1
ATOM 1619 C CA . GLU A 1 203 ? 21.898 -43.419 -29.443 1.00 47.28 203 GLU A CA 1
ATOM 1620 C C . GLU A 1 203 ? 21.011 -44.375 -30.250 1.00 47.28 203 GLU A C 1
ATOM 1622 O O . GLU A 1 203 ? 20.281 -45.195 -29.690 1.00 47.28 203 GLU A O 1
ATOM 1627 N N . GLN A 1 204 ? 21.109 -44.297 -31.576 1.00 46.53 204 GLN A N 1
ATOM 1628 C CA . GLN A 1 204 ? 20.770 -45.417 -32.443 1.00 46.53 204 GLN A CA 1
ATOM 1629 C C . GLN A 1 204 ? 22.030 -45.818 -33.201 1.00 46.53 204 GLN A C 1
ATOM 1631 O O . GLN A 1 204 ? 22.668 -44.994 -33.858 1.00 46.53 204 GLN A O 1
ATOM 1636 N N . SER A 1 205 ? 22.383 -47.080 -32.959 1.00 47.88 205 SER A N 1
ATOM 1637 C CA . SER A 1 205 ? 23.447 -47.882 -33.557 1.00 47.88 205 SER A CA 1
ATOM 1638 C C . SER A 1 205 ? 23.267 -48.107 -35.053 1.00 47.88 205 SER A C 1
ATOM 1640 O O . SER A 1 205 ? 22.111 -48.043 -35.528 1.00 47.88 205 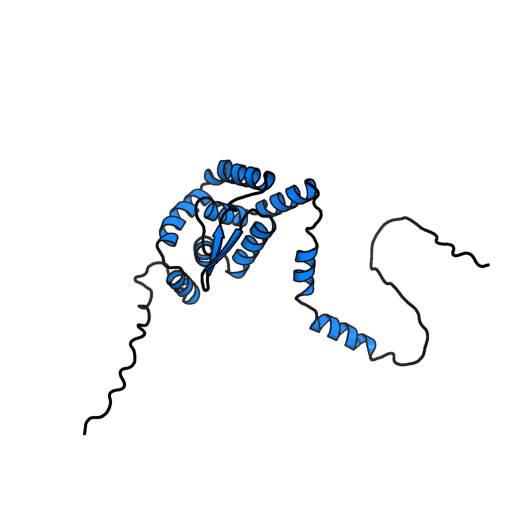SER A O 1
#

Secondary structure (DSSP, 8-state):
----------------------------TTSHHHHHHHHHHHHTTHHHHHHHHTS-----HHHHHHHHHHHHSSHHHHHHHHHTSSS-EEHHHHHHHS-S-HHHHHHHHHHHHHTTS-EEEEETTEEEEE--SS--HHHHHHHHHHHHHHTTSHHHHHHHHHHHHHHTS-HHHHHHHHHHT--S-TTSSPPP-------------